Protein AF-A0AAQ0KF06-F1 (afdb_monomer_lite)

pLDDT: mean 77.49, std 22.48, range [35.78, 98.69]

Radius of gyration: 36.51 Å; chains: 1; bounding box: 76×52×114 Å

Sequence (194 aa):
MNEGSTPSGSDGRTARGTRADAPAPYAGGPTATTLYQEETEVAIKEPSITASPNRGLALTAGALLALWGFLGFFLAADGDPGFFSRQGGMLWNAFGVNPAMSLLWVLLAVVLLITGLGTTIGSRNGNLLVGIVLVVMAVYGFALGNTSANVFALTFADNLFHAIVGVVLLLTAFGADRENIRAIRGSRRMDVTV

Foldseek 3Di:
DDDDDDDDDDDDDDDDDDDDDDDDDDPDDDPPVVVVVVVPPPPPPAQDCVRQVLLVLLQVLLVVLLVCLVVLQVQQVVWDQDQQDLAGGADVNAFGGHNVLSVVSNVLSVQSNVQSVDHSLSSLVSLQVLLVVLQVVLVCCVVDSVHPPNSGNGDPSSSVVSNVSSVVSNCSSPPVCPPVVVVVVVVVVVVVVD

Structure (mmCIF, N/CA/C/O backbone):
data_AF-A0AAQ0KF06-F1
#
_entry.id   AF-A0AAQ0KF06-F1
#
loop_
_atom_site.group_PDB
_atom_site.id
_atom_site.type_symbol
_atom_site.label_atom_id
_atom_site.label_alt_id
_atom_site.label_comp_id
_atom_site.label_asym_id
_atom_site.label_entity_id
_atom_site.label_seq_id
_atom_site.pdbx_PDB_ins_code
_atom_site.Cartn_x
_atom_site.Cartn_y
_atom_site.Cartn_z
_atom_site.occupancy
_atom_site.B_iso_or_equiv
_atom_site.auth_seq_id
_atom_site.auth_comp_id
_atom_site.auth_asym_id
_atom_site.auth_atom_id
_atom_site.pdbx_PDB_model_num
ATOM 1 N N . MET A 1 1 ? -59.513 -40.168 90.601 1.00 38.12 1 MET A N 1
ATOM 2 C CA . MET A 1 1 ? -58.292 -40.938 90.271 1.00 38.12 1 MET A CA 1
ATOM 3 C C . MET A 1 1 ? -57.871 -40.448 88.890 1.00 38.12 1 MET A C 1
ATOM 5 O O . MET A 1 1 ? -58.569 -40.753 87.943 1.00 38.12 1 MET A O 1
ATOM 9 N N . ASN A 1 2 ? -56.941 -39.516 88.709 1.00 41.91 2 ASN A N 1
ATOM 10 C CA . ASN A 1 2 ? -55.596 -39.415 89.265 1.00 41.91 2 ASN A CA 1
ATOM 11 C C . ASN A 1 2 ? -55.222 -37.936 89.504 1.00 41.91 2 ASN A C 1
ATOM 13 O O . ASN A 1 2 ? -55.665 -37.063 88.760 1.00 41.91 2 ASN A O 1
ATOM 17 N N . GLU A 1 3 ? -54.450 -37.690 90.555 1.00 37.22 3 GLU A N 1
ATOM 18 C CA . GLU A 1 3 ? -53.969 -36.383 91.013 1.00 37.22 3 GLU A CA 1
ATOM 19 C C . GLU A 1 3 ? -52.582 -36.050 90.430 1.00 37.22 3 GLU A C 1
ATOM 21 O O . GLU A 1 3 ? -51.850 -36.951 90.026 1.00 37.22 3 GLU A O 1
ATOM 26 N N . GLY A 1 4 ? -52.209 -34.764 90.505 1.00 36.84 4 GLY A N 1
ATOM 27 C CA . GLY A 1 4 ? -50.815 -34.293 90.580 1.00 36.84 4 GLY A CA 1
ATOM 28 C C . GLY A 1 4 ? -50.141 -33.950 89.240 1.00 36.84 4 GLY A C 1
ATOM 29 O O . GLY A 1 4 ? -50.346 -34.635 88.250 1.00 36.84 4 GLY A O 1
ATOM 30 N N . SER A 1 5 ? -49.303 -32.922 89.074 1.00 41.53 5 SER A N 1
ATOM 31 C CA . SER A 1 5 ? -48.694 -31.939 89.981 1.00 41.53 5 SER A CA 1
ATOM 32 C C . SER A 1 5 ? -48.026 -30.853 89.106 1.00 41.53 5 SER A C 1
ATOM 34 O O . SER A 1 5 ? -47.377 -31.180 88.116 1.00 41.53 5 SER A O 1
ATOM 36 N N . THR A 1 6 ? -48.160 -29.572 89.461 1.00 44.12 6 THR A N 1
ATOM 37 C CA . THR A 1 6 ? -47.334 -28.418 88.997 1.00 44.12 6 THR A CA 1
ATOM 38 C C . THR A 1 6 ? -45.933 -28.442 89.681 1.00 44.12 6 THR A C 1
ATOM 40 O O . THR A 1 6 ? -45.763 -29.359 90.488 1.00 44.12 6 THR A O 1
ATOM 43 N N . PRO A 1 7 ? -44.954 -27.488 89.546 1.00 54.34 7 PRO A N 1
ATOM 44 C CA . PRO A 1 7 ? -44.980 -26.120 88.965 1.00 54.34 7 PRO A CA 1
ATOM 45 C C . PRO A 1 7 ? -43.642 -25.587 88.333 1.00 54.34 7 PRO A C 1
ATOM 47 O O . PRO A 1 7 ? -42.662 -26.310 88.200 1.00 54.34 7 PRO A O 1
ATOM 50 N N . SER A 1 8 ? -43.596 -24.259 88.101 1.00 41.75 8 SER A N 1
ATOM 51 C CA . SER A 1 8 ? -42.413 -23.355 88.140 1.00 41.75 8 SER A CA 1
ATOM 52 C C . SER A 1 8 ? -41.645 -23.140 86.823 1.00 41.75 8 SER A C 1
ATOM 54 O O . SER A 1 8 ? -41.304 -24.097 86.146 1.00 41.75 8 SER A O 1
ATOM 56 N N . GLY A 1 9 ? -41.307 -21.925 86.380 1.00 37.69 9 GLY A N 1
ATOM 57 C CA . GLY A 1 9 ? -41.412 -20.577 86.953 1.00 37.69 9 GLY A CA 1
ATOM 58 C C . GLY A 1 9 ? -41.171 -19.535 85.841 1.00 37.69 9 GLY A C 1
ATOM 59 O O . GLY A 1 9 ? -40.617 -19.874 84.799 1.00 37.69 9 GLY A O 1
ATOM 60 N N . SER A 1 10 ? -41.792 -18.352 85.955 1.00 41.44 10 SER A N 1
ATOM 61 C CA . SER A 1 10 ? -41.140 -17.043 86.210 1.00 41.44 10 SER A CA 1
ATOM 62 C C . SER A 1 10 ? -40.136 -16.603 85.135 1.00 41.44 10 SER A C 1
ATOM 64 O O . SER A 1 10 ? -39.247 -17.356 84.774 1.00 41.44 10 SER A O 1
ATOM 66 N N . ASP A 1 11 ? -40.062 -15.376 84.651 1.00 39.91 11 ASP A N 1
ATOM 67 C CA . ASP A 1 11 ? -40.746 -14.113 84.894 1.00 39.91 11 ASP A CA 1
ATOM 68 C C . ASP A 1 11 ? -40.149 -13.172 83.836 1.00 39.91 11 ASP A C 1
ATOM 70 O O . ASP A 1 11 ? -38.959 -13.259 83.529 1.00 39.91 11 ASP A O 1
ATOM 74 N N . GLY A 1 12 ? -40.941 -12.270 83.259 1.00 40.59 12 GLY A N 1
ATOM 75 C CA . GLY A 1 12 ? -40.405 -11.387 82.218 1.00 40.59 12 GLY A CA 1
ATOM 76 C C . GLY A 1 12 ? -41.367 -10.358 81.649 1.00 40.59 12 GLY A C 1
ATOM 77 O O . GLY A 1 12 ? -41.374 -10.115 80.450 1.00 40.59 12 GLY A O 1
ATOM 78 N N . ARG A 1 13 ? -42.190 -9.765 82.516 1.00 35.78 13 ARG A N 1
ATOM 79 C CA . ARG A 1 13 ? -42.875 -8.472 82.331 1.00 35.78 13 ARG A CA 1
ATOM 80 C C . ARG A 1 13 ? -41.891 -7.480 81.659 1.00 35.78 13 ARG A C 1
ATOM 82 O O . ARG A 1 13 ? -40.772 -7.347 82.132 1.00 35.78 13 ARG A O 1
ATOM 89 N N . THR A 1 14 ? -42.232 -6.788 80.572 1.00 45.44 14 THR A N 1
ATOM 90 C CA . THR A 1 14 ? -42.942 -5.501 80.636 1.00 45.44 14 THR A CA 1
ATOM 91 C C . THR A 1 14 ? -43.587 -5.112 79.302 1.00 45.44 14 THR A C 1
ATOM 93 O O . THR A 1 14 ? -43.041 -5.263 78.215 1.00 45.44 14 THR A O 1
ATOM 96 N N . ALA A 1 15 ? -44.787 -4.557 79.440 1.00 41.44 15 ALA A N 1
ATOM 97 C CA . ALA A 1 15 ? -45.617 -3.984 78.401 1.00 41.44 15 ALA A CA 1
ATOM 98 C C . ALA A 1 15 ? -45.113 -2.617 77.907 1.00 41.44 15 ALA A C 1
ATOM 100 O O . ALA A 1 15 ? -44.593 -1.824 78.695 1.00 41.44 15 ALA A O 1
ATOM 101 N N . ARG A 1 16 ? -45.453 -2.267 76.661 1.00 37.41 16 ARG A N 1
ATOM 102 C CA . ARG A 1 16 ? -45.950 -0.923 76.323 1.00 37.41 16 ARG A CA 1
ATOM 103 C C . ARG A 1 16 ? -46.786 -0.976 75.046 1.00 37.41 16 ARG A C 1
ATOM 105 O O . ARG A 1 16 ? -46.377 -1.568 74.056 1.00 37.41 16 ARG A O 1
ATOM 112 N N . GLY A 1 17 ? -47.979 -0.399 75.126 1.00 36.88 17 GLY A N 1
ATOM 113 C CA . GLY A 1 17 ? -49.011 -0.468 74.105 1.00 36.88 17 GLY A CA 1
ATOM 114 C C . GLY A 1 17 ? -48.942 0.616 73.031 1.00 36.88 17 GLY A C 1
ATOM 115 O O . GLY A 1 17 ? -48.225 1.605 73.157 1.00 36.88 17 GLY A O 1
ATOM 116 N N . THR A 1 18 ? -49.802 0.380 72.035 1.00 46.53 18 THR A N 1
ATOM 117 C CA . THR A 1 18 ? -50.598 1.317 71.220 1.00 46.53 18 THR A CA 1
ATOM 118 C C . THR A 1 18 ? -49.903 2.481 70.518 1.00 46.53 18 THR A C 1
ATOM 120 O O . THR A 1 18 ? -49.501 3.445 71.163 1.00 46.53 18 THR A O 1
ATOM 123 N N . ARG A 1 19 ? -50.015 2.496 69.182 1.00 36.59 19 ARG A N 1
ATOM 124 C CA . ARG A 1 19 ? -50.695 3.583 68.454 1.00 36.59 19 ARG A CA 1
ATOM 125 C C . ARG A 1 19 ? -50.997 3.178 67.010 1.00 36.59 19 ARG A C 1
ATOM 127 O O . ARG A 1 19 ? -50.096 2.836 66.252 1.00 36.59 19 ARG A O 1
ATOM 134 N N . ALA A 1 20 ? -52.282 3.212 66.669 1.00 47.72 20 ALA A N 1
ATOM 135 C CA . ALA A 1 20 ? -52.727 3.432 65.306 1.00 47.72 20 ALA A CA 1
ATOM 136 C C . ALA A 1 20 ? -52.322 4.860 64.919 1.00 47.72 20 ALA A C 1
ATOM 138 O O . ALA A 1 20 ? -52.558 5.761 65.716 1.00 47.72 20 ALA A O 1
ATOM 139 N N . ASP A 1 21 ? -51.639 4.997 63.783 1.00 40.78 21 ASP A N 1
ATOM 140 C CA . ASP A 1 21 ? -51.593 6.167 62.890 1.00 40.78 21 ASP A CA 1
ATOM 141 C C . ASP A 1 21 ? -50.496 5.901 61.846 1.00 40.78 21 ASP A C 1
ATOM 143 O O . ASP A 1 21 ? -49.348 6.323 61.981 1.00 40.78 21 ASP A O 1
ATOM 147 N N . ALA A 1 22 ? -50.834 5.121 60.815 1.00 44.19 22 ALA A N 1
ATOM 148 C CA . ALA A 1 22 ? -50.000 4.970 59.626 1.00 44.19 22 ALA A CA 1
ATOM 149 C C . ALA A 1 22 ? -50.574 5.871 58.516 1.00 44.19 22 ALA A C 1
ATOM 151 O O . ALA A 1 22 ? -51.734 5.681 58.140 1.00 44.19 22 ALA A O 1
ATOM 152 N N . PRO A 1 23 ? -49.816 6.849 57.987 1.00 42.19 23 PRO A N 1
ATOM 153 C CA . PRO A 1 23 ? -50.254 7.629 56.839 1.00 42.19 23 PRO A CA 1
ATOM 154 C C . PRO A 1 23 ? -50.202 6.793 55.550 1.00 42.19 23 PRO A C 1
ATOM 156 O O . PRO A 1 23 ? -49.344 5.927 55.379 1.00 42.19 23 PRO A O 1
ATOM 159 N N . ALA A 1 24 ? -51.145 7.068 54.646 1.00 47.84 24 ALA A N 1
ATOM 160 C CA . ALA A 1 24 ? -51.272 6.455 53.325 1.00 47.84 24 ALA A CA 1
ATOM 161 C C . ALA A 1 24 ? -49.998 6.622 52.462 1.00 47.84 24 ALA A C 1
ATOM 163 O O . ALA A 1 24 ? -49.272 7.606 52.627 1.00 47.84 24 ALA A O 1
ATOM 164 N N . PRO A 1 25 ? -49.727 5.699 51.516 1.00 42.78 25 PRO A N 1
ATOM 165 C CA . PRO A 1 25 ? -48.546 5.771 50.665 1.00 42.78 25 PRO A CA 1
ATOM 166 C C . PRO A 1 25 ? -48.609 6.999 49.747 1.00 42.78 25 PRO A C 1
ATOM 168 O O . PRO A 1 25 ? -49.548 7.177 48.972 1.00 42.78 25 PRO A O 1
ATOM 171 N N . TYR A 1 26 ? -47.585 7.846 49.844 1.00 37.44 26 TYR A N 1
ATOM 172 C CA . TYR A 1 26 ? -47.344 8.961 48.936 1.00 37.44 26 TYR A CA 1
ATOM 173 C C . TYR A 1 26 ? -47.103 8.414 47.524 1.00 37.44 26 TYR A C 1
ATOM 175 O O . TYR A 1 26 ? -46.124 7.709 47.276 1.00 37.44 26 TYR A O 1
ATOM 183 N N . ALA A 1 27 ? -48.015 8.729 46.606 1.00 45.16 27 ALA A N 1
ATOM 184 C CA . ALA A 1 27 ? -47.853 8.499 45.180 1.00 45.16 27 ALA A CA 1
ATOM 185 C C . ALA A 1 27 ? -46.686 9.356 44.659 1.00 45.16 27 ALA A C 1
ATOM 187 O O . ALA A 1 27 ? -46.847 10.540 44.363 1.00 45.16 27 ALA A O 1
ATOM 188 N N . GLY A 1 28 ? -45.497 8.756 44.581 1.00 38.50 28 GLY A N 1
ATOM 189 C CA . GLY A 1 28 ? -44.361 9.313 43.854 1.00 38.50 28 GLY A CA 1
ATOM 190 C C . GLY A 1 28 ? -44.666 9.319 42.356 1.00 38.50 28 GLY A C 1
ATOM 191 O O . GLY A 1 28 ? -44.983 8.281 41.781 1.00 38.50 28 GLY A O 1
ATOM 192 N N . GLY A 1 29 ? -44.625 10.506 41.751 1.00 37.31 29 GLY A N 1
ATOM 193 C CA . GLY A 1 29 ? -44.883 10.729 40.331 1.00 37.31 29 GLY A CA 1
ATOM 194 C C . GLY A 1 29 ? -43.867 10.066 39.379 1.00 37.31 29 GLY A C 1
ATOM 195 O O . GLY A 1 29 ? -42.851 9.524 39.813 1.00 37.31 29 GLY A O 1
ATOM 196 N N . PRO A 1 30 ? -44.124 10.128 38.059 1.00 46.62 30 PRO A N 1
ATOM 197 C CA . PRO A 1 30 ? -43.465 9.329 37.015 1.00 46.62 30 PRO A CA 1
ATOM 198 C C . PRO A 1 30 ? -42.040 9.784 36.638 1.00 46.62 30 PRO A C 1
ATOM 200 O O . PRO A 1 30 ? -41.586 9.559 35.522 1.00 46.62 30 PRO A O 1
ATOM 203 N N . THR A 1 31 ? -41.305 10.425 37.544 1.00 46.03 31 THR A N 1
ATOM 204 C CA . THR A 1 31 ? -39.967 10.976 37.265 1.00 46.03 31 THR A CA 1
ATOM 205 C C . THR A 1 31 ? -38.822 9.990 37.488 1.00 46.03 31 THR A C 1
ATOM 207 O O . THR A 1 31 ? -37.689 10.283 37.117 1.00 46.03 31 THR A O 1
ATOM 210 N N . ALA A 1 32 ? -39.086 8.810 38.058 1.00 42.62 32 ALA A N 1
ATOM 211 C CA . ALA A 1 32 ? -38.047 7.803 38.279 1.00 42.62 32 ALA A CA 1
ATOM 212 C C . ALA A 1 32 ? -37.719 6.984 37.017 1.00 42.62 32 ALA A C 1
ATOM 214 O O . ALA A 1 32 ? -36.600 6.508 36.881 1.00 42.62 32 ALA A O 1
ATOM 215 N N . THR A 1 33 ? -38.652 6.828 36.072 1.00 47.09 33 THR A N 1
ATOM 216 C CA . THR A 1 33 ? -38.437 5.964 34.894 1.00 47.09 33 THR A CA 1
ATOM 217 C C . THR A 1 33 ? -37.610 6.646 33.801 1.00 47.09 33 THR A C 1
ATOM 219 O O . THR A 1 33 ? -36.880 5.974 33.081 1.00 47.09 33 THR A O 1
ATOM 222 N N . THR A 1 34 ? -37.640 7.978 33.706 1.00 48.03 34 THR A N 1
ATOM 223 C CA . THR A 1 34 ? -36.877 8.715 32.683 1.00 48.03 34 THR A CA 1
ATOM 224 C C . THR A 1 34 ? -35.379 8.765 32.980 1.00 48.03 34 THR A C 1
ATOM 226 O O . THR A 1 34 ? -34.585 8.774 32.048 1.00 48.03 34 THR A O 1
ATOM 229 N N . LEU A 1 35 ? -34.976 8.718 34.256 1.00 40.31 35 LEU A N 1
ATOM 230 C CA . LEU A 1 35 ? -33.559 8.769 34.640 1.00 40.31 35 LEU A CA 1
ATOM 231 C C . LEU A 1 35 ? -32.816 7.439 34.438 1.00 40.31 35 LEU A C 1
ATOM 233 O O . LEU A 1 35 ? -31.606 7.457 34.258 1.00 40.31 35 LEU A O 1
ATOM 237 N N . TYR A 1 36 ? -33.517 6.301 34.407 1.00 45.31 36 TYR A N 1
ATOM 238 C CA . TYR A 1 36 ? -32.899 5.004 34.083 1.00 45.31 36 TYR A CA 1
ATOM 239 C C . TYR A 1 36 ? -32.898 4.690 32.583 1.00 45.31 36 TYR A C 1
ATOM 241 O O . TYR A 1 36 ? -32.143 3.829 32.132 1.00 45.31 36 TYR A O 1
ATOM 249 N N . GLN A 1 37 ? -33.727 5.382 31.799 1.00 40.72 37 GLN A N 1
ATOM 250 C CA . GLN A 1 37 ? -33.796 5.173 30.355 1.00 40.72 37 GLN A CA 1
ATOM 251 C C . GLN A 1 37 ? -32.787 6.038 29.585 1.00 40.72 37 GLN A C 1
ATOM 253 O O . GLN A 1 37 ? -32.379 5.664 28.492 1.00 40.72 37 GLN A O 1
ATOM 258 N N . GLU A 1 38 ? -32.312 7.138 30.174 1.00 42.59 38 GLU A N 1
ATOM 259 C CA . GLU A 1 38 ? -31.307 8.011 29.552 1.00 42.59 38 GLU A CA 1
ATOM 260 C C . GLU A 1 38 ? -29.865 7.461 29.667 1.00 42.59 38 GLU A C 1
ATOM 262 O O . GLU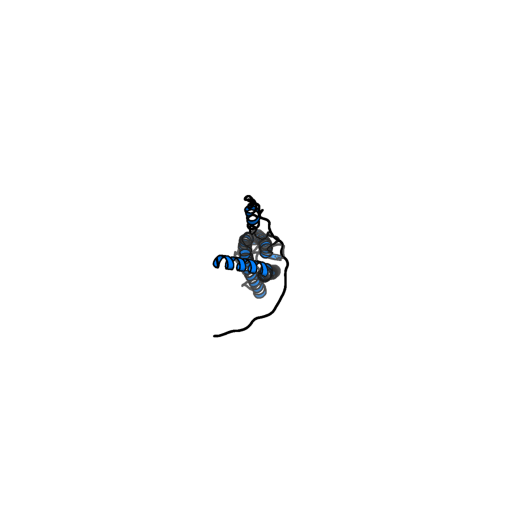 A 1 38 ? -28.990 7.849 28.899 1.00 42.59 38 GLU A O 1
ATOM 267 N N . GLU A 1 39 ? -29.607 6.497 30.562 1.00 47.62 39 GLU A N 1
ATOM 268 C CA . GLU A 1 39 ? -28.268 5.908 30.765 1.00 47.62 39 GLU A CA 1
ATOM 269 C C . GLU A 1 39 ? -28.000 4.656 29.898 1.00 47.62 39 GLU A C 1
ATOM 271 O O . GLU A 1 39 ? -26.881 4.146 29.850 1.00 47.62 39 GLU A O 1
ATOM 276 N N . THR A 1 40 ? -29.002 4.162 29.161 1.00 50.38 40 THR A N 1
ATOM 277 C CA . THR A 1 40 ? -28.894 2.933 28.344 1.00 50.38 40 THR A CA 1
ATOM 278 C C . THR A 1 40 ? -28.994 3.164 26.839 1.00 50.38 40 THR A C 1
ATOM 280 O O . THR A 1 40 ? -29.131 2.216 26.073 1.00 50.38 40 THR A O 1
ATOM 283 N N . GLU A 1 41 ? -28.806 4.404 26.388 1.00 48.28 41 GLU A N 1
ATOM 284 C CA . GLU A 1 41 ? -28.466 4.699 24.994 1.00 48.28 41 GLU A CA 1
ATOM 285 C C . GLU A 1 41 ? -27.097 5.379 24.932 1.00 48.28 41 GLU A C 1
ATOM 287 O O . GLU A 1 41 ? -26.903 6.457 24.372 1.00 48.28 41 GLU A O 1
ATOM 292 N N . VAL A 1 42 ? -26.087 4.713 25.503 1.00 56.25 42 VAL A N 1
ATOM 293 C CA . VAL A 1 42 ? -24.708 4.926 25.060 1.00 56.25 42 VAL A CA 1
ATOM 294 C C . VAL A 1 42 ? -24.650 4.381 23.640 1.00 56.25 42 VAL A C 1
ATOM 296 O O . VAL A 1 42 ? -24.302 3.222 23.412 1.00 56.25 42 VAL A O 1
ATOM 299 N N . ALA A 1 43 ? -25.057 5.211 22.677 1.00 52.31 43 ALA A N 1
ATOM 300 C CA . ALA A 1 43 ? -24.805 4.985 21.271 1.00 52.31 43 ALA A CA 1
ATOM 301 C C . ALA A 1 43 ? -23.342 4.561 21.171 1.00 52.31 43 ALA A C 1
ATOM 303 O O . ALA A 1 43 ? -22.451 5.337 21.533 1.00 52.31 43 ALA A O 1
ATOM 304 N N . ILE A 1 44 ? -23.100 3.309 20.768 1.00 53.38 44 ILE A N 1
ATOM 305 C CA . ILE A 1 44 ? -21.761 2.787 20.512 1.00 53.38 44 ILE A CA 1
ATOM 306 C C . ILE A 1 44 ? -21.229 3.612 19.346 1.00 53.38 44 ILE A C 1
ATOM 308 O O . ILE A 1 44 ? -21.371 3.264 18.176 1.00 53.38 44 ILE A O 1
ATOM 312 N N . LYS A 1 45 ? -20.686 4.783 19.670 1.00 49.88 45 LYS A N 1
ATOM 313 C CA . LYS A 1 45 ? -19.988 5.636 18.737 1.00 49.88 45 LYS A CA 1
ATOM 314 C C . LYS A 1 45 ? -18.794 4.803 18.337 1.00 49.88 45 LYS A C 1
ATOM 316 O O . LYS A 1 45 ? -17.968 4.468 19.189 1.00 49.88 45 LYS A O 1
ATOM 321 N N . GLU A 1 46 ? -18.738 4.412 17.067 1.00 55.72 46 GLU A N 1
ATOM 322 C CA . GLU A 1 46 ? -17.537 3.770 16.561 1.00 55.72 46 GLU A CA 1
ATOM 323 C C . GLU A 1 46 ? -16.326 4.600 17.006 1.00 55.72 46 GLU A C 1
ATOM 325 O O . GLU A 1 46 ? -16.392 5.838 16.946 1.00 55.72 46 GLU A O 1
ATOM 330 N N . PRO A 1 47 ? -15.249 3.948 17.483 1.00 51.44 47 PRO A N 1
ATOM 331 C CA . PRO A 1 47 ? -14.069 4.663 17.922 1.00 51.44 47 PRO A CA 1
ATOM 332 C C . PRO A 1 47 ? -13.657 5.627 16.807 1.00 51.44 47 PRO A C 1
ATOM 334 O O . PRO A 1 47 ? -13.577 5.226 15.639 1.00 51.44 47 PRO A O 1
ATOM 337 N N . SER A 1 48 ? -13.437 6.898 17.157 1.00 53.12 48 SER A N 1
ATOM 338 C CA . SER A 1 48 ? -12.912 7.903 16.230 1.00 53.12 48 SER A CA 1
ATOM 339 C C . SER A 1 48 ? -11.653 7.375 15.532 1.00 53.12 48 SER A C 1
ATOM 341 O O . SER A 1 48 ? -11.021 6.427 15.993 1.00 53.12 48 SER A O 1
ATOM 343 N N . ILE A 1 49 ? -11.228 7.996 14.431 1.00 53.44 49 ILE A N 1
ATOM 344 C CA . ILE A 1 49 ? -10.005 7.594 13.703 1.00 53.44 49 ILE A CA 1
ATOM 345 C C . ILE A 1 49 ? -8.773 7.521 14.636 1.00 53.44 49 ILE A C 1
ATOM 347 O O . ILE A 1 49 ? -7.875 6.715 14.414 1.00 53.44 49 ILE A O 1
ATOM 351 N N . THR A 1 50 ? -8.766 8.297 15.725 1.00 51.31 50 THR A N 1
ATOM 352 C CA . THR A 1 50 ? -7.756 8.250 16.796 1.00 51.31 50 THR A CA 1
ATOM 353 C C . THR A 1 50 ? -7.896 7.072 17.767 1.00 51.31 50 THR A C 1
ATOM 355 O O . THR A 1 50 ? -6.920 6.700 18.407 1.00 51.31 50 THR A O 1
ATOM 358 N N . ALA A 1 51 ? -9.079 6.473 17.882 1.00 60.97 51 ALA A N 1
ATOM 359 C CA . ALA A 1 51 ? -9.383 5.371 18.790 1.00 60.97 51 ALA A CA 1
ATOM 360 C C . ALA A 1 51 ? -9.358 3.982 18.112 1.00 60.97 51 ALA A C 1
ATOM 362 O O . ALA A 1 51 ? -9.435 2.972 18.805 1.00 60.97 51 ALA A O 1
ATOM 363 N N . SER A 1 52 ? -9.205 3.903 16.781 1.00 76.81 52 SER A N 1
ATOM 364 C CA . SER A 1 52 ? -8.908 2.651 16.065 1.00 76.81 52 SER A CA 1
ATOM 365 C C . SER A 1 52 ? -7.596 2.769 15.276 1.00 76.81 52 SER A C 1
ATOM 367 O O . SER A 1 52 ? -7.593 3.288 14.153 1.00 76.81 52 SER A O 1
ATOM 369 N N . PRO A 1 53 ? -6.480 2.238 15.814 1.00 86.81 53 PRO A N 1
ATOM 370 C CA . PRO A 1 53 ? -5.186 2.248 15.135 1.00 86.81 53 PRO A CA 1
ATOM 371 C C . PRO A 1 53 ? -5.234 1.616 13.739 1.00 86.81 53 PRO A C 1
ATOM 373 O O . PRO A 1 53 ? -4.570 2.097 12.823 1.00 86.81 53 PRO A O 1
ATOM 376 N N . ASN A 1 54 ? -6.059 0.577 13.543 1.00 91.06 54 ASN A N 1
ATOM 377 C CA . ASN A 1 54 ? -6.218 -0.049 12.233 1.00 91.06 54 ASN A CA 1
ATOM 378 C C . ASN A 1 54 ? -6.855 0.892 11.204 1.00 91.06 54 ASN A C 1
ATOM 380 O O . ASN A 1 54 ? -6.410 0.900 10.058 1.00 91.06 54 ASN A O 1
ATOM 384 N N . ARG A 1 55 ? -7.850 1.705 11.587 1.00 92.94 55 ARG A N 1
ATOM 385 C CA . ARG A 1 55 ? -8.482 2.670 10.670 1.00 92.94 55 ARG A CA 1
ATOM 386 C C . ARG A 1 55 ? -7.525 3.797 10.299 1.00 92.94 55 ARG A C 1
ATOM 388 O O . ARG A 1 55 ? -7.348 4.071 9.116 1.00 92.94 55 ARG A O 1
ATOM 395 N N . GLY A 1 56 ? -6.881 4.411 11.294 1.00 92.25 56 GLY A N 1
ATOM 396 C CA . GLY A 1 56 ? -5.920 5.493 11.063 1.00 92.25 56 GLY A CA 1
ATOM 397 C C . GLY A 1 56 ? -4.759 5.058 10.166 1.00 92.25 56 GLY A C 1
ATOM 398 O O . GLY A 1 56 ? -4.423 5.753 9.204 1.00 92.25 56 GLY A O 1
ATOM 399 N N . LEU A 1 57 ? -4.201 3.869 10.419 1.00 95.44 57 LEU A N 1
ATOM 400 C CA . LEU A 1 57 ? -3.139 3.318 9.585 1.00 95.44 57 LEU A CA 1
ATOM 401 C C . LEU A 1 57 ? -3.624 2.986 8.168 1.00 95.44 57 LEU A C 1
ATOM 403 O O . LEU A 1 57 ? -2.934 3.344 7.217 1.00 95.44 57 LEU A O 1
ATOM 407 N N . ALA A 1 58 ? -4.799 2.363 8.016 1.00 96.44 58 ALA A N 1
ATOM 408 C CA . ALA A 1 58 ? -5.354 2.031 6.704 1.00 96.44 58 ALA A CA 1
ATOM 409 C C . ALA A 1 58 ? -5.532 3.288 5.840 1.00 96.44 58 ALA A C 1
ATOM 411 O O . ALA A 1 58 ? -5.073 3.329 4.703 1.00 96.44 58 ALA A O 1
ATOM 412 N N . LEU A 1 59 ? -6.122 4.350 6.395 1.00 97.12 59 LEU A N 1
ATOM 413 C CA . LEU A 1 59 ? -6.316 5.609 5.672 1.00 97.12 59 LEU A CA 1
ATOM 414 C C . 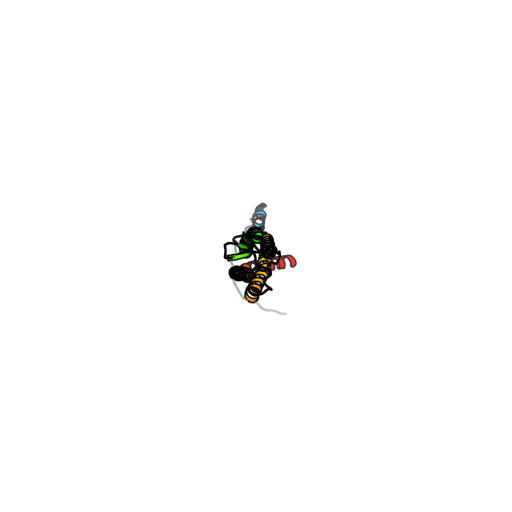LEU A 1 59 ? -4.986 6.272 5.299 1.00 97.12 59 LEU A C 1
ATOM 416 O O . LEU A 1 59 ? -4.836 6.753 4.179 1.00 97.12 59 LEU A O 1
ATOM 420 N N . THR A 1 60 ? -4.010 6.259 6.209 1.00 97.06 60 THR A N 1
ATOM 421 C CA . THR A 1 60 ? -2.696 6.876 5.980 1.00 97.06 60 THR A CA 1
ATOM 422 C C . THR A 1 60 ? -1.898 6.120 4.920 1.00 97.06 60 THR A C 1
ATOM 424 O O . THR A 1 60 ? -1.447 6.712 3.941 1.00 97.06 60 THR A O 1
ATOM 427 N N . ALA A 1 61 ? -1.754 4.802 5.076 1.00 97.75 61 ALA A N 1
ATOM 428 C CA . ALA A 1 61 ? -1.054 3.961 4.111 1.00 97.75 61 ALA A CA 1
ATOM 429 C C . ALA A 1 61 ? -1.779 3.944 2.757 1.00 97.75 61 ALA A C 1
ATOM 431 O O . ALA A 1 61 ? -1.134 4.042 1.716 1.00 97.75 61 ALA A O 1
ATOM 432 N N . GLY A 1 62 ? -3.114 3.895 2.764 1.00 98.12 62 GLY A N 1
ATOM 433 C CA . GLY A 1 62 ? -3.934 3.987 1.561 1.00 98.12 62 GLY A CA 1
ATOM 434 C C . GLY A 1 62 ? -3.728 5.305 0.816 1.00 98.12 62 GLY A C 1
ATOM 435 O O . GLY A 1 62 ? -3.508 5.289 -0.389 1.00 98.12 62 GLY A O 1
ATOM 436 N N . ALA A 1 63 ? -3.714 6.441 1.517 1.00 98.25 63 ALA A N 1
ATOM 437 C CA . ALA A 1 63 ? -3.455 7.742 0.902 1.00 98.25 63 ALA A CA 1
ATOM 438 C C . ALA A 1 63 ? -2.043 7.837 0.296 1.00 98.25 63 ALA A C 1
ATOM 440 O O . ALA A 1 63 ? -1.892 8.323 -0.824 1.00 98.25 63 ALA A O 1
ATOM 441 N N . LEU A 1 64 ? -1.019 7.333 0.996 1.00 97.75 64 LEU A N 1
ATOM 442 C CA . LEU A 1 64 ? 0.354 7.300 0.477 1.00 97.75 64 LEU A CA 1
ATOM 443 C C . LEU A 1 64 ? 0.474 6.417 -0.769 1.00 97.75 64 LEU A C 1
ATOM 445 O O . LEU A 1 64 ? 1.069 6.838 -1.758 1.00 97.75 64 LEU A O 1
ATOM 449 N N . LEU A 1 65 ? -0.127 5.224 -0.753 1.00 98.00 65 LEU A N 1
ATOM 450 C CA . LEU A 1 65 ? -0.139 4.324 -1.908 1.00 98.00 65 LEU A CA 1
ATOM 451 C C . LEU A 1 65 ? -0.924 4.911 -3.086 1.00 98.00 65 LEU A C 1
ATOM 453 O O . LEU A 1 65 ? -0.485 4.776 -4.223 1.00 98.00 65 LEU A O 1
ATOM 457 N N . ALA A 1 66 ? -2.042 5.601 -2.834 1.00 98.12 66 ALA A N 1
ATOM 458 C CA . ALA A 1 66 ? -2.791 6.294 -3.882 1.00 98.12 66 ALA A CA 1
ATOM 459 C C . ALA A 1 66 ? -1.936 7.385 -4.530 1.00 98.12 66 ALA A C 1
ATOM 461 O O . ALA A 1 66 ? -1.887 7.476 -5.754 1.00 98.12 66 ALA A O 1
ATOM 462 N N . LEU A 1 67 ? -1.231 8.177 -3.717 1.00 97.12 67 LEU A N 1
ATOM 463 C CA . LEU A 1 67 ? -0.329 9.217 -4.199 1.00 97.12 67 LEU A CA 1
ATOM 464 C C . LEU A 1 67 ? 0.816 8.617 -5.029 1.00 97.12 67 LEU A C 1
ATOM 466 O O . LEU A 1 67 ? 1.054 9.069 -6.145 1.00 97.12 67 LEU A O 1
ATOM 470 N N . TRP A 1 68 ? 1.481 7.572 -4.530 1.00 96.06 68 TRP A N 1
ATOM 471 C CA . TRP A 1 68 ? 2.569 6.892 -5.244 1.00 96.06 68 TRP A CA 1
ATOM 472 C C . TRP A 1 68 ? 2.091 6.268 -6.553 1.00 96.06 68 TRP A C 1
ATOM 474 O O . TRP A 1 68 ? 2.732 6.447 -7.582 1.00 96.06 68 TRP A O 1
ATOM 484 N N . GLY A 1 69 ? 0.954 5.572 -6.532 1.00 96.25 69 GLY A N 1
ATOM 485 C CA . GLY A 1 69 ? 0.368 4.959 -7.719 1.00 96.25 69 GLY A CA 1
ATOM 486 C C . GLY A 1 69 ? -0.062 5.990 -8.757 1.00 96.25 69 GLY A C 1
ATOM 487 O O . GLY A 1 69 ? 0.214 5.819 -9.940 1.00 96.25 69 GLY A O 1
ATOM 488 N N . PHE A 1 70 ? -0.677 7.093 -8.325 1.00 95.75 70 PHE A N 1
ATOM 489 C CA . PHE A 1 70 ? -1.087 8.164 -9.228 1.00 95.75 70 PHE A CA 1
ATOM 490 C C . PHE A 1 70 ? 0.123 8.852 -9.868 1.00 95.75 70 PHE A C 1
ATOM 492 O O . PHE A 1 70 ? 0.193 8.916 -11.090 1.00 95.75 70 PHE A O 1
ATOM 499 N N . LEU A 1 71 ? 1.105 9.306 -9.078 1.00 94.44 71 LEU A N 1
ATOM 500 C CA . LEU A 1 71 ? 2.318 9.941 -9.617 1.00 94.44 71 LEU A CA 1
ATOM 501 C C . LEU A 1 71 ? 3.133 8.965 -10.474 1.00 94.44 71 LEU A C 1
ATOM 503 O O . LEU A 1 71 ? 3.607 9.334 -11.547 1.00 94.44 71 LEU A O 1
ATOM 507 N N . GLY A 1 72 ? 3.262 7.718 -10.019 1.00 92.75 72 GLY A N 1
ATOM 508 C CA . GLY A 1 72 ? 3.951 6.655 -10.738 1.00 92.75 72 GLY A CA 1
ATOM 509 C C . GLY A 1 72 ? 3.343 6.392 -12.110 1.00 92.75 72 GLY A C 1
ATOM 510 O O . GLY A 1 72 ? 4.088 6.229 -13.067 1.00 92.75 72 GLY A O 1
ATOM 511 N N . PHE A 1 73 ? 2.014 6.447 -12.244 1.00 90.81 73 PHE A N 1
ATOM 512 C CA . PHE A 1 73 ? 1.347 6.232 -13.527 1.00 90.81 73 PHE A CA 1
ATOM 513 C C . PHE A 1 73 ? 1.728 7.289 -14.572 1.00 90.81 73 PHE A C 1
ATOM 515 O O . PHE A 1 73 ? 1.953 6.947 -15.730 1.00 90.81 73 PHE A O 1
ATOM 522 N N . PHE A 1 74 ? 1.843 8.561 -14.174 1.00 87.38 74 PHE A N 1
ATOM 523 C CA . PHE A 1 74 ? 2.258 9.625 -15.095 1.00 87.38 74 PHE A CA 1
ATOM 524 C C . PHE A 1 74 ? 3.745 9.555 -15.445 1.00 87.38 74 PHE A C 1
ATOM 526 O O . PHE A 1 74 ? 4.107 9.842 -16.580 1.00 87.38 74 PHE A O 1
ATOM 533 N N . LEU A 1 75 ? 4.593 9.142 -14.502 1.00 87.00 75 LEU A N 1
ATOM 534 C CA . LEU A 1 75 ? 6.038 9.018 -14.726 1.00 87.00 75 LEU A CA 1
ATOM 535 C C . LEU A 1 75 ? 6.435 7.695 -15.390 1.00 87.00 75 LEU A C 1
ATOM 537 O O . LEU A 1 75 ? 7.521 7.584 -15.947 1.00 87.00 75 LEU A O 1
ATOM 541 N N . ALA A 1 76 ? 5.556 6.692 -15.387 1.00 82.50 76 ALA A N 1
ATOM 542 C CA . ALA A 1 76 ? 5.782 5.419 -16.063 1.00 82.50 76 ALA A CA 1
ATOM 543 C C . ALA A 1 76 ? 5.973 5.577 -17.583 1.00 82.50 76 ALA A C 1
ATOM 545 O O . ALA A 1 76 ? 6.587 4.716 -18.208 1.00 82.50 76 ALA A O 1
ATOM 546 N N . ALA A 1 77 ? 5.475 6.672 -18.166 1.00 71.62 77 ALA A N 1
ATOM 547 C CA . ALA A 1 77 ? 5.616 6.984 -19.586 1.00 71.62 77 ALA A CA 1
ATOM 548 C C . ALA A 1 77 ? 7.030 7.449 -19.990 1.00 71.62 77 ALA A C 1
ATOM 550 O O . ALA A 1 77 ? 7.344 7.421 -21.177 1.00 71.62 77 ALA A O 1
ATOM 551 N N . ASP A 1 78 ? 7.887 7.829 -19.034 1.00 71.06 78 ASP A N 1
ATOM 552 C CA . ASP A 1 78 ? 9.257 8.291 -19.310 1.00 71.06 78 ASP A CA 1
ATOM 553 C C . ASP A 1 78 ? 10.249 7.130 -19.565 1.00 71.06 78 ASP A C 1
ATOM 555 O O . ASP A 1 78 ? 11.435 7.363 -19.805 1.00 71.06 78 ASP A O 1
ATOM 559 N N . GLY A 1 79 ? 9.783 5.873 -19.498 1.00 66.75 79 GLY A N 1
ATOM 560 C CA . GLY A 1 79 ? 10.585 4.652 -19.648 1.00 66.75 79 GLY A CA 1
ATOM 561 C C . GLY A 1 79 ? 10.175 3.749 -20.824 1.00 66.75 79 GLY A C 1
ATOM 562 O O . GLY A 1 79 ? 9.708 4.207 -21.864 1.00 66.75 79 GLY A O 1
ATOM 563 N N . ASP A 1 80 ? 10.377 2.436 -20.665 1.00 68.69 80 ASP A N 1
ATOM 564 C CA . ASP A 1 80 ? 9.957 1.413 -21.636 1.00 68.69 80 ASP A CA 1
ATOM 565 C C . ASP A 1 80 ? 8.412 1.355 -21.710 1.00 68.69 80 ASP A C 1
ATOM 567 O O . ASP A 1 80 ? 7.771 1.178 -20.668 1.00 68.69 80 ASP A O 1
ATOM 571 N N . PRO A 1 81 ? 7.794 1.485 -22.904 1.00 65.69 81 PRO A N 1
ATOM 572 C CA . PRO A 1 81 ? 6.342 1.632 -23.068 1.00 65.69 81 PRO A CA 1
ATOM 573 C C . PRO A 1 81 ? 5.512 0.400 -22.667 1.00 65.69 81 PRO A C 1
ATOM 575 O O . PRO A 1 81 ? 4.279 0.446 -22.703 1.00 65.69 81 PRO A O 1
ATOM 578 N N . GLY A 1 82 ? 6.144 -0.722 -22.316 1.00 84.50 82 GLY A N 1
ATOM 579 C CA . GLY A 1 82 ? 5.444 -1.928 -21.887 1.00 84.50 82 GLY A CA 1
ATOM 580 C C . GLY A 1 82 ? 4.688 -1.755 -20.564 1.00 84.50 82 GLY A C 1
ATOM 581 O O . GLY A 1 82 ? 5.229 -1.275 -19.574 1.00 84.50 82 GLY A O 1
ATOM 582 N N . PHE A 1 83 ? 3.444 -2.245 -20.498 1.00 88.19 83 PHE A N 1
ATOM 583 C CA . PHE A 1 83 ? 2.670 -2.253 -19.247 1.00 88.19 83 PHE A CA 1
ATOM 584 C C . PHE A 1 83 ? 3.381 -3.038 -18.127 1.00 88.19 83 PHE A C 1
ATOM 586 O O . PHE A 1 83 ? 3.390 -2.612 -16.975 1.00 88.19 83 PHE A O 1
ATOM 593 N N . PHE A 1 84 ? 4.006 -4.162 -18.497 1.00 90.38 84 PHE A N 1
ATOM 594 C CA . PHE A 1 84 ? 4.811 -5.042 -17.643 1.00 90.38 84 PHE A CA 1
ATOM 595 C C . PHE A 1 84 ? 6.306 -4.942 -17.986 1.00 90.38 84 PHE A C 1
ATOM 597 O O . PHE A 1 84 ? 6.990 -5.953 -18.161 1.00 90.38 84 PHE A O 1
ATOM 604 N N . SER A 1 85 ? 6.806 -3.723 -18.174 1.00 89.25 85 SER A N 1
ATOM 605 C CA . SER A 1 85 ? 8.209 -3.492 -18.508 1.00 89.25 85 SER A CA 1
ATOM 606 C C . SER A 1 85 ? 9.129 -3.753 -17.315 1.00 89.25 85 SER A C 1
ATOM 608 O O . SER A 1 85 ? 8.792 -3.494 -16.158 1.00 89.25 85 SER A O 1
ATOM 610 N N . ARG A 1 86 ? 10.334 -4.261 -17.598 1.00 89.19 86 ARG A N 1
ATOM 611 C CA . ARG A 1 86 ? 11.362 -4.462 -16.565 1.00 89.19 86 ARG A CA 1
ATOM 612 C C . ARG A 1 86 ? 12.000 -3.153 -16.113 1.00 89.19 86 ARG A C 1
ATOM 614 O O . ARG A 1 86 ? 12.518 -3.062 -15.003 1.00 89.19 86 ARG A O 1
ATOM 621 N N . GLN A 1 87 ? 12.012 -2.171 -16.997 1.00 86.50 87 GLN A N 1
ATOM 622 C CA . GLN A 1 87 ? 12.535 -0.843 -16.741 1.00 86.50 87 GLN A CA 1
ATOM 623 C C . GLN A 1 87 ? 11.385 0.140 -16.867 1.00 86.50 87 GLN A C 1
ATOM 625 O O . GLN A 1 87 ? 10.549 0.005 -17.751 1.00 86.50 87 GLN A O 1
ATOM 630 N N . GLY A 1 88 ? 11.347 1.117 -15.979 1.00 87.69 88 GLY A N 1
ATOM 631 C CA . GLY A 1 88 ? 10.293 2.114 -15.949 1.00 87.69 88 GLY A CA 1
ATOM 632 C C . GLY A 1 88 ? 10.857 3.497 -15.683 1.00 87.69 88 GLY A C 1
ATOM 633 O O . GLY A 1 88 ? 12.074 3.682 -15.602 1.00 87.69 88 GLY A O 1
ATOM 634 N N . GLY A 1 89 ? 9.952 4.457 -15.532 1.00 91.81 89 GLY A N 1
ATOM 635 C CA . GLY A 1 89 ? 10.298 5.777 -15.033 1.00 91.81 89 GLY A CA 1
ATOM 636 C C . GLY A 1 89 ? 10.806 5.725 -13.593 1.00 91.81 89 GLY A C 1
ATOM 637 O O . GLY A 1 89 ? 10.740 4.699 -12.908 1.00 91.81 89 GLY A O 1
ATOM 638 N N . MET A 1 90 ? 11.304 6.865 -13.126 1.00 92.94 90 MET A N 1
ATOM 639 C CA . MET A 1 90 ? 11.865 7.011 -11.789 1.00 92.94 90 MET A CA 1
ATOM 640 C C . MET A 1 90 ? 11.066 8.029 -10.990 1.00 92.94 90 MET A C 1
ATOM 642 O O . MET A 1 90 ? 10.987 9.207 -11.328 1.00 92.94 90 MET A O 1
ATOM 646 N N . LEU A 1 91 ? 10.528 7.576 -9.871 1.00 91.88 91 LEU A N 1
ATOM 647 C CA . LEU A 1 91 ? 9.732 8.360 -8.954 1.00 91.88 91 LEU A CA 1
ATOM 648 C C . LEU A 1 91 ? 10.609 8.714 -7.726 1.00 91.88 91 LEU A C 1
ATOM 650 O O . LEU A 1 91 ? 11.225 7.850 -7.098 1.00 91.88 91 LEU A O 1
ATOM 654 N N . TRP A 1 92 ? 10.775 10.017 -7.454 1.00 91.88 92 TRP A N 1
ATOM 655 C CA . TRP A 1 92 ? 11.775 10.579 -6.513 1.00 91.88 92 TRP A CA 1
ATOM 656 C C . TRP A 1 92 ? 13.224 10.106 -6.739 1.00 91.88 92 TRP A C 1
ATOM 658 O O . TRP A 1 92 ? 14.021 10.086 -5.805 1.00 91.88 92 TRP A O 1
ATOM 668 N N . ASN A 1 93 ? 13.577 9.712 -7.968 1.00 91.94 93 ASN A N 1
ATOM 669 C CA . ASN A 1 93 ? 14.889 9.140 -8.295 1.00 91.94 93 ASN A CA 1
ATOM 670 C C . ASN A 1 93 ? 15.276 7.910 -7.436 1.00 91.94 93 ASN A C 1
ATOM 672 O O . ASN A 1 93 ? 16.455 7.596 -7.289 1.00 91.94 93 ASN A O 1
ATOM 676 N N . ALA A 1 94 ? 14.287 7.208 -6.872 1.00 93.38 94 ALA A N 1
ATOM 677 C CA . ALA A 1 94 ? 14.502 6.016 -6.051 1.00 93.38 94 ALA A CA 1
ATOM 678 C C . ALA A 1 94 ? 13.535 4.872 -6.391 1.00 93.38 94 ALA A C 1
ATOM 680 O O . ALA A 1 94 ? 13.959 3.719 -6.461 1.00 93.38 94 ALA A O 1
ATOM 681 N N . PHE A 1 95 ? 12.259 5.179 -6.616 1.00 94.44 95 PHE A N 1
ATOM 682 C CA . PHE A 1 95 ? 11.205 4.198 -6.873 1.00 94.44 95 PHE A CA 1
ATOM 683 C C . PHE A 1 95 ? 11.069 3.958 -8.374 1.00 94.44 95 PHE A C 1
ATOM 685 O O . PHE A 1 95 ? 10.889 4.910 -9.136 1.00 94.44 95 PHE A O 1
ATOM 692 N N . GLY A 1 96 ? 11.173 2.705 -8.800 1.00 93.69 96 GLY A N 1
ATOM 693 C CA . GLY A 1 96 ? 10.969 2.324 -10.190 1.00 93.69 96 GLY A CA 1
ATOM 694 C C . GLY A 1 96 ? 9.482 2.185 -10.469 1.00 93.69 96 GLY A C 1
ATOM 695 O O . GLY A 1 96 ? 8.758 1.520 -9.729 1.00 93.69 96 GLY A O 1
ATOM 696 N N . VAL A 1 97 ? 9.005 2.840 -11.526 1.00 94.12 97 VAL A N 1
ATOM 697 C CA . VAL A 1 97 ? 7.578 2.869 -11.847 1.00 94.12 97 VAL A CA 1
ATOM 698 C C . VAL A 1 97 ? 7.306 2.456 -13.279 1.00 94.12 97 VAL A C 1
ATOM 700 O O . VAL A 1 97 ? 7.784 3.060 -14.234 1.00 94.12 97 VAL A O 1
ATOM 703 N N . ASN A 1 98 ? 6.474 1.431 -13.422 1.00 94.69 98 ASN A N 1
ATOM 704 C CA . ASN A 1 98 ? 5.826 1.078 -14.676 1.00 94.69 98 ASN A CA 1
ATOM 705 C C . ASN A 1 98 ? 4.292 1.101 -14.496 1.00 94.69 98 ASN A C 1
ATOM 707 O O . ASN A 1 98 ? 3.800 1.251 -13.363 1.00 94.69 98 ASN A O 1
ATOM 711 N N . PRO A 1 99 ? 3.505 0.974 -15.580 1.00 94.12 99 PRO A N 1
ATOM 712 C CA . PRO A 1 99 ? 2.050 1.035 -15.478 1.00 94.12 99 PRO A CA 1
ATOM 713 C C . PRO A 1 99 ? 1.459 -0.057 -14.572 1.00 94.12 99 PRO A C 1
ATOM 715 O O . PRO A 1 99 ? 0.552 0.229 -13.788 1.00 94.12 99 PRO A O 1
ATOM 718 N N . ALA A 1 100 ? 1.998 -1.282 -14.613 1.00 94.62 100 ALA A N 1
ATOM 719 C CA . ALA A 1 100 ? 1.542 -2.386 -13.769 1.00 94.62 100 ALA A CA 1
ATOM 720 C C . ALA A 1 100 ? 1.742 -2.119 -12.271 1.00 94.62 100 ALA A C 1
ATOM 722 O O . ALA A 1 100 ? 0.836 -2.358 -11.471 1.00 94.62 100 ALA A O 1
ATOM 723 N N . MET A 1 101 ? 2.910 -1.609 -11.884 1.00 95.25 101 MET A N 1
ATOM 724 C CA . MET A 1 101 ? 3.250 -1.330 -10.491 1.00 95.25 101 MET A CA 1
ATOM 725 C C . MET A 1 101 ? 2.428 -0.161 -9.945 1.00 95.25 101 MET A C 1
ATOM 727 O O . MET A 1 101 ? 1.891 -0.228 -8.838 1.00 95.25 101 MET A O 1
ATOM 731 N N . SER A 1 102 ? 2.246 0.872 -10.768 1.00 95.81 102 SER A N 1
ATOM 732 C CA . SER A 1 102 ? 1.399 2.025 -10.452 1.00 95.81 102 SER A CA 1
ATOM 733 C C . SER A 1 102 ? -0.049 1.596 -10.212 1.00 95.81 102 SER A C 1
ATOM 735 O O . SER A 1 102 ? -0.660 1.977 -9.212 1.00 95.81 102 SER A O 1
ATOM 737 N N . LEU A 1 103 ? -0.579 0.728 -11.082 1.00 96.12 103 LEU A N 1
ATOM 738 C CA . LEU A 1 103 ? -1.912 0.157 -10.917 1.00 96.12 103 LEU A CA 1
ATOM 739 C C . LEU A 1 103 ? -2.017 -0.676 -9.635 1.00 96.12 103 LEU A C 1
ATOM 741 O O . LEU A 1 103 ? -3.002 -0.549 -8.909 1.00 96.12 103 LEU A O 1
ATOM 745 N N . LEU A 1 104 ? -1.013 -1.502 -9.330 1.00 97.38 104 LEU A N 1
ATOM 746 C CA . LEU A 1 104 ? -0.994 -2.311 -8.113 1.00 97.38 104 LEU A CA 1
ATOM 747 C C . LEU A 1 104 ? -1.087 -1.428 -6.862 1.00 97.38 104 LEU A C 1
ATOM 749 O O . LEU A 1 104 ? -1.915 -1.698 -5.992 1.00 97.38 104 LEU A O 1
ATOM 753 N N . TRP A 1 105 ? -0.315 -0.341 -6.784 1.00 98.25 105 TRP A N 1
ATOM 754 C CA . TRP A 1 105 ? -0.416 0.603 -5.668 1.00 98.25 105 TRP A CA 1
ATOM 755 C C . TRP A 1 105 ? -1.795 1.248 -5.555 1.00 98.25 105 TRP A C 1
ATOM 757 O O . TRP A 1 105 ? -2.333 1.308 -4.450 1.00 98.25 105 TRP A O 1
ATOM 767 N N . VAL A 1 106 ? -2.408 1.655 -6.671 1.00 98.25 106 VAL A N 1
ATOM 768 C CA . VAL A 1 106 ? -3.774 2.203 -6.663 1.00 98.25 106 VAL A CA 1
ATOM 769 C C . VAL A 1 106 ? -4.789 1.168 -6.171 1.00 98.25 106 VAL A C 1
ATOM 771 O O . VAL A 1 106 ? -5.637 1.492 -5.343 1.00 98.25 106 VAL A O 1
ATOM 774 N N . LEU A 1 107 ? -4.702 -0.088 -6.616 1.00 98.44 107 LEU A N 1
ATOM 775 C CA . LEU A 1 107 ? -5.618 -1.147 -6.176 1.00 98.44 107 LEU A CA 1
ATOM 776 C C . LEU A 1 107 ? -5.498 -1.414 -4.670 1.00 98.44 107 LEU A C 1
ATOM 778 O O . LEU A 1 107 ? -6.511 -1.501 -3.973 1.00 98.44 107 LEU A O 1
ATOM 782 N N . LEU A 1 108 ? -4.271 -1.490 -4.149 1.00 98.62 108 LEU A N 1
ATOM 783 C CA . LEU A 1 108 ? -4.034 -1.643 -2.712 1.00 98.62 108 LEU A CA 1
ATOM 784 C C . LEU A 1 108 ? -4.525 -0.425 -1.922 1.00 98.62 108 LEU A C 1
ATOM 786 O O . LEU A 1 108 ? -5.126 -0.581 -0.857 1.00 98.62 108 LEU A O 1
ATOM 790 N N . ALA A 1 109 ? -4.328 0.779 -2.458 1.00 98.56 109 ALA A N 1
ATOM 791 C CA . ALA A 1 109 ? -4.835 2.007 -1.868 1.00 98.56 109 ALA A CA 1
ATOM 792 C C . ALA A 1 109 ? -6.362 2.005 -1.767 1.00 98.56 109 ALA A C 1
ATOM 794 O O . ALA A 1 109 ? -6.901 2.302 -0.706 1.00 98.56 109 ALA A O 1
ATOM 795 N N . VAL A 1 110 ? -7.064 1.613 -2.833 1.00 98.44 110 VAL A N 1
ATOM 796 C CA . VAL A 1 110 ? -8.531 1.514 -2.845 1.00 98.44 110 VAL A CA 1
ATOM 797 C C . VAL A 1 110 ? -9.022 0.557 -1.760 1.00 98.44 110 VAL A C 1
ATOM 799 O O . VAL A 1 110 ? -9.925 0.909 -1.002 1.00 98.44 110 VAL A O 1
ATOM 802 N N . VAL A 1 111 ? -8.397 -0.618 -1.625 1.00 98.44 111 VAL A N 1
ATOM 803 C CA . VAL A 1 111 ? -8.732 -1.574 -0.556 1.00 98.44 111 VAL A CA 1
ATOM 804 C C . VAL A 1 111 ? -8.575 -0.929 0.823 1.00 98.44 111 VAL A C 1
ATOM 806 O O . VAL A 1 111 ? -9.494 -1.002 1.643 1.00 98.44 111 VAL A O 1
ATOM 809 N N . LEU A 1 112 ? -7.444 -0.274 1.090 1.00 98.25 112 LEU A N 1
ATOM 810 C CA . LEU A 1 112 ? -7.183 0.357 2.385 1.00 98.25 112 LEU A CA 1
ATOM 811 C C . LEU A 1 112 ? -8.106 1.545 2.674 1.00 98.25 112 LEU A C 1
ATOM 813 O O . LEU A 1 112 ? -8.578 1.689 3.798 1.00 98.25 112 LEU A O 1
ATOM 817 N N . LEU A 1 113 ? -8.409 2.372 1.676 1.00 97.88 113 LEU A N 1
ATOM 818 C CA . LEU A 1 113 ? -9.279 3.535 1.841 1.00 97.88 113 LEU A CA 1
ATOM 819 C C . LEU A 1 113 ? -10.728 3.110 2.110 1.00 97.88 113 LEU A C 1
ATOM 821 O O . LEU A 1 113 ? -11.342 3.607 3.052 1.00 97.88 113 LEU A O 1
ATOM 825 N N . ILE A 1 114 ? -11.255 2.138 1.357 1.00 97.19 114 ILE A N 1
ATOM 826 C CA . ILE A 1 114 ? -12.608 1.603 1.579 1.00 97.19 114 ILE A CA 1
ATOM 827 C C . ILE A 1 114 ? -12.704 0.958 2.964 1.00 97.19 114 ILE A C 1
ATOM 829 O O . ILE A 1 114 ? -13.624 1.242 3.733 1.00 97.19 114 ILE A O 1
ATOM 833 N N . THR A 1 115 ? -11.746 0.097 3.309 1.00 95.56 115 THR A N 1
ATOM 834 C CA . THR A 1 115 ? -11.777 -0.620 4.590 1.00 95.56 115 THR A CA 1
ATOM 835 C C . THR A 1 115 ? -11.496 0.291 5.787 1.00 95.56 115 THR A C 1
ATOM 837 O O . THR A 1 115 ? -12.087 0.086 6.845 1.00 95.56 115 THR A O 1
ATOM 840 N N . GLY A 1 116 ? -10.657 1.317 5.629 1.00 92.69 116 GLY A N 1
ATOM 841 C CA . GLY A 1 116 ? -10.352 2.319 6.653 1.00 92.69 116 GLY A CA 1
ATOM 842 C C . GLY A 1 116 ? -11.521 3.257 6.965 1.00 92.69 116 GLY A C 1
ATOM 843 O O . GLY A 1 116 ? -11.750 3.580 8.135 1.00 92.69 116 GLY A O 1
ATOM 844 N N . LEU A 1 117 ? -12.288 3.655 5.941 1.00 94.00 117 LEU A N 1
ATOM 845 C CA . LEU A 1 117 ? -13.507 4.458 6.106 1.00 94.00 117 LEU A CA 1
ATOM 846 C C . LEU A 1 117 ? -14.665 3.651 6.704 1.00 94.00 117 LEU A C 1
ATOM 848 O O . LEU A 1 117 ? -15.505 4.231 7.386 1.00 94.00 117 LEU A O 1
ATOM 852 N N . GLY A 1 118 ? -14.682 2.334 6.488 1.00 89.62 118 GLY A N 1
ATOM 853 C CA . GLY A 1 118 ? -15.658 1.416 7.067 1.00 89.62 118 GLY A CA 1
ATOM 854 C C . GLY A 1 118 ? -15.423 1.134 8.555 1.00 89.62 118 GLY A C 1
ATOM 855 O O . GLY A 1 118 ? -15.199 2.034 9.359 1.00 89.62 118 GLY A O 1
ATOM 856 N N . THR A 1 119 ? -15.480 -0.141 8.933 1.00 86.88 119 THR A N 1
ATOM 857 C CA . THR A 1 119 ? -15.435 -0.577 10.338 1.00 86.88 119 THR A CA 1
ATOM 858 C C . THR A 1 119 ? -14.020 -0.936 10.795 1.00 86.88 119 THR A C 1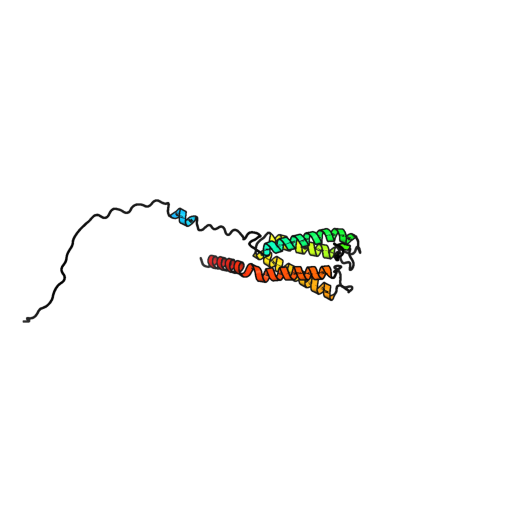
ATOM 860 O O . THR A 1 119 ? -13.163 -1.285 9.986 1.00 86.88 119 THR A O 1
ATOM 863 N N . THR A 1 120 ? -13.786 -0.978 12.111 1.00 86.31 120 THR A N 1
ATOM 864 C CA . THR A 1 120 ? -12.524 -1.472 12.703 1.00 86.31 120 THR A CA 1
ATOM 865 C C . THR A 1 120 ? -12.171 -2.903 12.268 1.00 86.31 120 THR A C 1
ATOM 867 O O . THR A 1 120 ? -11.007 -3.240 12.062 1.00 86.31 120 THR A O 1
ATOM 870 N N . ILE A 1 121 ? -13.174 -3.773 12.102 1.00 87.50 121 ILE A N 1
ATOM 871 C CA . ILE A 1 121 ? -12.955 -5.147 11.619 1.00 87.50 121 ILE A CA 1
ATOM 872 C C . ILE A 1 121 ? -12.553 -5.129 10.140 1.00 87.50 121 ILE A C 1
ATOM 874 O O . ILE A 1 121 ? -11.641 -5.856 9.741 1.00 87.50 121 ILE A O 1
ATOM 878 N N . GLY A 1 122 ? -13.222 -4.293 9.339 1.00 90.75 122 GLY A N 1
ATOM 879 C CA . GLY A 1 122 ? -12.899 -4.087 7.932 1.00 90.75 122 GLY A CA 1
ATOM 880 C C . GLY A 1 122 ? -11.467 -3.594 7.754 1.00 90.75 122 GLY A C 1
ATOM 881 O O . GLY A 1 122 ? -10.698 -4.232 7.039 1.00 90.75 122 GLY A O 1
ATOM 882 N N . SER A 1 123 ? -11.084 -2.523 8.453 1.00 93.06 123 SER A N 1
ATOM 883 C CA . SER A 1 123 ? -9.744 -1.931 8.375 1.00 93.06 123 SER A CA 1
ATOM 884 C C . SER A 1 123 ? -8.650 -2.900 8.814 1.00 93.06 123 SER A C 1
ATOM 886 O O . SER A 1 123 ? -7.626 -3.007 8.148 1.00 93.06 123 SER A O 1
ATOM 888 N N . ARG A 1 124 ? -8.882 -3.696 9.866 1.00 93.62 124 ARG A N 1
ATOM 889 C CA . ARG A 1 124 ? -7.963 -4.769 10.265 1.00 93.62 124 ARG A CA 1
ATOM 890 C C . ARG A 1 124 ? -7.749 -5.787 9.145 1.00 93.62 124 ARG A C 1
ATOM 892 O O . ARG A 1 124 ? -6.616 -6.187 8.888 1.00 93.62 124 ARG A O 1
ATOM 899 N N . ASN A 1 125 ? -8.826 -6.243 8.509 1.00 95.12 125 ASN A N 1
ATOM 900 C CA . ASN A 1 125 ? -8.728 -7.217 7.423 1.00 95.12 125 ASN A CA 1
ATOM 901 C C . ASN A 1 125 ? -8.077 -6.606 6.174 1.00 95.12 125 ASN A C 1
ATOM 903 O O . ASN A 1 125 ? -7.297 -7.287 5.515 1.00 95.12 125 ASN A O 1
ATOM 907 N N . GLY A 1 126 ? -8.341 -5.327 5.889 1.00 97.25 126 GLY A N 1
ATOM 908 C CA . GLY A 1 126 ? -7.662 -4.564 4.841 1.00 97.25 126 GLY A CA 1
ATOM 909 C C . GLY A 1 126 ? -6.157 -4.467 5.090 1.00 97.25 126 GLY A C 1
ATOM 910 O O . GLY A 1 126 ? -5.373 -4.847 4.223 1.00 97.25 126 GLY A O 1
ATOM 911 N N . ASN A 1 127 ? -5.751 -4.066 6.298 1.00 97.50 127 ASN A N 1
ATOM 912 C CA . ASN A 1 127 ? -4.347 -4.017 6.711 1.00 97.50 127 ASN A CA 1
ATOM 913 C C . ASN A 1 127 ? -3.679 -5.391 6.606 1.00 97.50 127 ASN A C 1
ATOM 915 O O . ASN A 1 127 ? -2.571 -5.495 6.092 1.00 97.50 127 ASN A O 1
ATOM 919 N N . LEU A 1 128 ? -4.358 -6.457 7.039 1.00 97.56 128 LEU A N 1
ATOM 920 C CA . LEU A 1 128 ? -3.846 -7.819 6.913 1.00 97.56 128 LEU A CA 1
ATOM 921 C C . LEU A 1 128 ? -3.628 -8.205 5.444 1.00 97.56 128 LEU A C 1
ATOM 923 O O . LEU A 1 128 ? -2.539 -8.641 5.086 1.00 97.56 128 LEU A O 1
ATOM 927 N N . LEU A 1 129 ? -4.648 -8.036 4.599 1.00 98.19 129 LEU A N 1
ATOM 928 C CA . LEU A 1 129 ? -4.593 -8.394 3.182 1.00 98.19 129 LEU A CA 1
ATOM 929 C C . LEU A 1 129 ? -3.481 -7.630 2.459 1.00 98.19 129 LEU A C 1
ATOM 931 O O . LEU A 1 129 ? -2.618 -8.239 1.830 1.00 98.19 129 LEU A O 1
ATOM 935 N N . VAL A 1 130 ? -3.484 -6.302 2.571 1.00 98.56 130 VAL A N 1
ATOM 936 C CA . VAL A 1 130 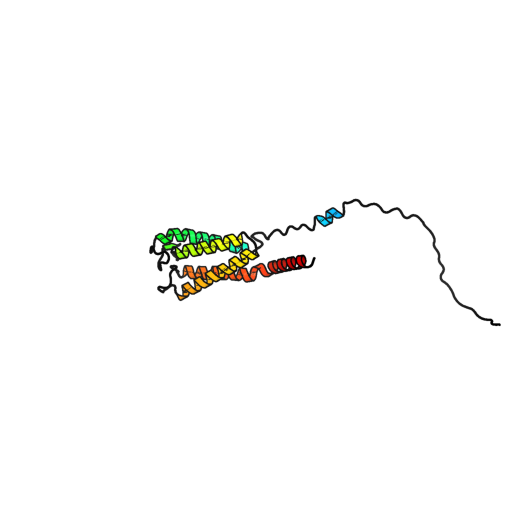? -2.502 -5.453 1.891 1.00 98.56 130 VAL A CA 1
ATOM 937 C C . VAL A 1 130 ? -1.107 -5.659 2.470 1.00 98.56 130 VAL A C 1
ATOM 939 O O . VAL A 1 130 ? -0.143 -5.737 1.713 1.00 98.56 130 VAL A O 1
ATOM 942 N N . GLY A 1 131 ? -0.993 -5.842 3.786 1.00 98.50 131 GLY A N 1
ATOM 943 C CA . GLY A 1 131 ? 0.265 -6.173 4.445 1.00 98.50 131 GLY A CA 1
ATOM 944 C C . GLY A 1 131 ? 0.896 -7.454 3.896 1.00 98.50 131 GLY A C 1
ATOM 945 O O . GLY A 1 131 ? 2.081 -7.454 3.569 1.00 98.50 131 GLY A O 1
ATOM 946 N N . ILE A 1 132 ? 0.103 -8.519 3.712 1.00 98.69 132 ILE A N 1
ATOM 947 C CA . ILE A 1 132 ? 0.573 -9.771 3.094 1.00 98.69 132 ILE A CA 1
ATOM 948 C C . ILE A 1 132 ? 1.063 -9.510 1.669 1.00 98.69 132 ILE A C 1
ATOM 950 O O . ILE A 1 132 ? 2.169 -9.923 1.327 1.00 98.69 132 ILE A O 1
ATOM 954 N N . VAL A 1 133 ? 0.268 -8.820 0.845 1.00 98.69 133 VAL A N 1
ATOM 955 C CA . VAL A 1 133 ? 0.630 -8.552 -0.557 1.00 98.69 133 VAL A CA 1
ATOM 956 C C . VAL A 1 133 ? 1.936 -7.763 -0.651 1.00 98.69 133 VAL A C 1
ATOM 958 O O . VAL A 1 133 ? 2.807 -8.124 -1.439 1.00 98.69 133 VAL A O 1
ATOM 961 N N . LEU A 1 134 ? 2.116 -6.732 0.178 1.00 98.62 134 LEU A N 1
ATOM 962 C CA . LEU A 1 134 ? 3.341 -5.933 0.187 1.00 98.62 134 LEU A CA 1
ATOM 963 C C . LEU A 1 134 ? 4.560 -6.746 0.641 1.00 98.62 134 LEU A C 1
ATOM 965 O O . LEU A 1 134 ? 5.611 -6.663 0.012 1.00 98.62 134 LEU A O 1
ATOM 969 N N . VAL A 1 135 ? 4.432 -7.587 1.670 1.00 98.62 135 VAL A N 1
ATOM 970 C CA . VAL A 1 135 ? 5.535 -8.473 2.081 1.00 98.62 135 VAL A CA 1
ATOM 971 C C . VAL A 1 135 ? 5.890 -9.463 0.970 1.00 98.62 135 VAL A C 1
ATOM 973 O O . VAL A 1 135 ? 7.070 -9.669 0.692 1.00 98.62 135 VAL A O 1
ATOM 976 N N . VAL A 1 136 ? 4.893 -10.040 0.293 1.00 98.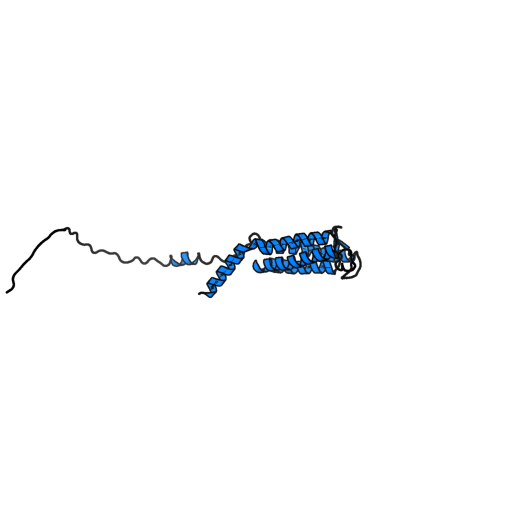62 136 VAL A N 1
ATOM 977 C CA . VAL A 1 136 ? 5.123 -10.919 -0.863 1.00 98.62 136 VAL A CA 1
ATOM 978 C C . VAL A 1 136 ? 5.846 -10.169 -1.981 1.00 98.62 136 VAL A C 1
ATOM 980 O O . VAL A 1 136 ? 6.804 -10.707 -2.534 1.00 98.62 136 VAL A O 1
ATOM 983 N N . MET A 1 137 ? 5.459 -8.923 -2.276 1.00 98.19 137 MET A N 1
ATOM 984 C CA . MET A 1 137 ? 6.149 -8.110 -3.281 1.00 98.19 137 MET A CA 1
ATOM 985 C C . MET A 1 137 ? 7.585 -7.776 -2.893 1.00 98.19 137 MET A C 1
ATOM 987 O O . MET A 1 137 ? 8.465 -7.866 -3.746 1.00 98.19 137 MET A O 1
ATOM 991 N N . ALA A 1 138 ? 7.851 -7.481 -1.620 1.00 98.19 138 ALA A N 1
ATOM 992 C CA . ALA A 1 138 ? 9.211 -7.271 -1.140 1.00 98.19 138 ALA A CA 1
ATOM 993 C C . ALA A 1 138 ? 10.078 -8.522 -1.343 1.00 98.19 138 ALA A C 1
ATOM 995 O O . ALA A 1 138 ? 11.185 -8.433 -1.870 1.00 98.19 138 ALA A O 1
ATOM 996 N N . VAL A 1 139 ? 9.565 -9.702 -0.972 1.00 98.38 139 VAL A N 1
ATOM 997 C CA . VAL A 1 139 ? 10.267 -10.981 -1.168 1.00 98.38 139 VAL A CA 1
ATOM 998 C C . VAL A 1 139 ? 10.512 -11.241 -2.652 1.00 98.38 139 VAL A C 1
ATOM 1000 O O . VAL A 1 139 ? 11.636 -11.559 -3.038 1.00 98.38 139 VAL A O 1
ATOM 1003 N N . TYR A 1 140 ? 9.488 -11.065 -3.488 1.00 97.75 140 TYR A N 1
ATOM 1004 C CA . TYR A 1 140 ? 9.600 -11.191 -4.938 1.00 97.75 140 TYR A CA 1
ATOM 1005 C C . TYR A 1 140 ? 10.674 -10.252 -5.503 1.00 97.75 140 TYR A C 1
ATOM 1007 O O . TYR A 1 140 ? 11.524 -10.690 -6.274 1.00 97.75 140 TYR A O 1
ATOM 1015 N N . GLY A 1 141 ? 10.696 -8.986 -5.089 1.00 96.81 141 GLY A N 1
ATOM 1016 C CA . GLY A 1 141 ? 11.642 -8.005 -5.600 1.00 96.81 141 GLY A CA 1
ATOM 1017 C C . GLY A 1 141 ? 13.075 -8.230 -5.122 1.00 96.81 141 GLY A C 1
ATOM 1018 O O . GLY A 1 141 ? 14.002 -8.135 -5.926 1.00 96.81 141 GLY A O 1
ATOM 1019 N N . PHE A 1 142 ? 13.285 -8.611 -3.859 1.00 97.19 142 PHE A N 1
ATOM 1020 C CA . PHE A 1 142 ? 14.621 -8.982 -3.379 1.00 97.19 142 PHE A CA 1
ATOM 1021 C C . PHE A 1 142 ? 15.145 -10.259 -4.046 1.00 97.19 142 PHE A C 1
ATOM 1023 O O . PHE A 1 142 ? 16.337 -10.344 -4.336 1.00 97.19 142 PHE A O 1
ATOM 1030 N N . ALA A 1 143 ? 14.274 -11.233 -4.322 1.00 96.56 143 ALA A N 1
ATOM 1031 C CA . ALA A 1 143 ? 14.668 -12.486 -4.959 1.00 96.56 143 ALA A CA 1
ATOM 1032 C C . ALA A 1 143 ? 14.890 -12.345 -6.475 1.00 96.56 143 ALA A C 1
ATOM 1034 O O . ALA A 1 143 ? 15.810 -12.951 -7.023 1.00 96.56 143 ALA A O 1
ATOM 1035 N N . LEU A 1 144 ? 14.047 -11.568 -7.162 1.00 94.75 144 LEU A N 1
ATOM 1036 C CA . LEU A 1 144 ? 13.939 -11.578 -8.625 1.00 94.75 144 LEU A CA 1
ATOM 1037 C C . LEU A 1 144 ? 14.205 -10.221 -9.293 1.00 94.75 144 LEU A C 1
ATOM 1039 O O . LEU A 1 144 ? 14.256 -10.169 -10.523 1.00 94.75 144 LEU A O 1
ATOM 1043 N N . GLY A 1 145 ? 14.436 -9.142 -8.540 1.00 90.94 145 GLY A N 1
ATOM 1044 C CA . GLY A 1 145 ? 14.558 -7.770 -9.062 1.00 90.94 145 GLY A CA 1
ATOM 1045 C C . GLY A 1 145 ? 15.658 -7.569 -10.113 1.00 90.94 145 GLY A C 1
ATOM 1046 O O . GLY A 1 145 ? 15.508 -6.771 -11.038 1.00 90.94 145 GLY A O 1
ATOM 1047 N N . ASN A 1 146 ? 16.735 -8.358 -10.040 1.00 90.69 146 ASN A N 1
ATOM 1048 C CA . ASN A 1 146 ? 17.849 -8.310 -10.995 1.00 90.69 146 ASN A CA 1
ATOM 1049 C C . ASN A 1 146 ? 17.677 -9.252 -12.201 1.00 90.69 146 ASN A C 1
ATOM 1051 O O . ASN A 1 146 ? 18.559 -9.333 -13.060 1.00 90.69 146 ASN A O 1
ATOM 1055 N N . THR A 1 147 ? 16.545 -9.947 -12.305 1.00 92.12 147 THR A N 1
ATOM 1056 C CA . THR A 1 147 ? 16.269 -10.946 -13.348 1.00 92.12 147 THR A CA 1
ATOM 1057 C C . THR A 1 147 ? 15.247 -10.442 -14.369 1.00 92.12 147 THR A C 1
ATOM 1059 O O . THR A 1 147 ? 14.610 -9.406 -14.179 1.00 92.12 147 THR A O 1
ATOM 1062 N N . SER A 1 148 ? 15.070 -11.178 -15.472 1.00 90.19 148 SER A N 1
ATOM 1063 C CA . SER A 1 148 ? 14.005 -10.912 -16.454 1.00 90.19 148 SER A CA 1
ATOM 1064 C C . SER A 1 148 ? 12.599 -11.056 -15.869 1.00 90.19 148 SER A C 1
ATOM 1066 O O . SER A 1 148 ? 11.650 -10.559 -16.464 1.00 90.19 148 SER A O 1
ATOM 1068 N N . ALA A 1 149 ? 12.459 -11.697 -14.705 1.00 92.31 149 ALA A N 1
ATOM 1069 C CA . ALA A 1 149 ? 11.177 -11.867 -14.048 1.00 92.31 149 ALA A CA 1
ATOM 1070 C C . ALA A 1 149 ? 10.671 -10.591 -13.359 1.00 92.31 149 ALA A C 1
ATOM 1072 O O . ALA A 1 149 ? 9.518 -10.610 -12.950 1.00 92.31 149 ALA A O 1
ATOM 1073 N N . ASN A 1 150 ? 11.471 -9.518 -13.226 1.00 93.12 150 ASN A N 1
ATOM 1074 C CA . ASN A 1 150 ? 11.064 -8.238 -12.625 1.00 93.12 150 ASN A CA 1
ATOM 1075 C C . ASN A 1 150 ? 10.130 -7.447 -13.556 1.00 93.12 150 ASN A C 1
ATOM 1077 O O . ASN A 1 150 ? 10.558 -6.513 -14.220 1.00 93.12 150 ASN A O 1
ATOM 1081 N N . VAL A 1 151 ? 8.855 -7.823 -13.608 1.00 93.50 151 VAL A N 1
ATOM 1082 C CA . VAL A 1 151 ? 7.837 -7.217 -14.489 1.00 93.50 151 VAL A CA 1
ATOM 1083 C C . VAL A 1 151 ? 7.193 -5.951 -13.914 1.00 93.50 151 VAL A C 1
ATOM 1085 O O . VAL A 1 151 ? 6.274 -5.393 -14.509 1.00 93.50 151 VAL A O 1
ATOM 1088 N N . PHE A 1 152 ? 7.647 -5.517 -12.739 1.00 94.00 152 PHE A N 1
ATOM 1089 C CA . PHE A 1 152 ? 7.134 -4.358 -12.004 1.00 94.00 152 PHE A CA 1
ATOM 1090 C C . PHE A 1 152 ? 8.168 -3.231 -11.882 1.00 94.00 152 PHE A C 1
ATOM 1092 O O . PHE A 1 152 ? 7.930 -2.264 -11.168 1.00 94.00 152 PHE A O 1
ATOM 1099 N N . ALA A 1 153 ? 9.316 -3.364 -12.555 1.00 94.12 153 ALA A N 1
ATOM 1100 C CA . ALA A 1 153 ? 10.435 -2.428 -12.475 1.00 94.12 153 ALA A CA 1
ATOM 1101 C C . ALA A 1 153 ? 10.909 -2.131 -11.036 1.00 94.12 153 ALA A C 1
ATOM 1103 O O . ALA A 1 153 ? 11.372 -1.034 -10.744 1.00 94.12 153 ALA A O 1
ATOM 1104 N N . LEU A 1 154 ? 10.827 -3.122 -10.140 1.00 95.12 154 LEU A N 1
ATOM 1105 C CA . LEU A 1 154 ? 11.158 -2.953 -8.725 1.00 95.12 154 LEU A CA 1
ATOM 1106 C C . LEU A 1 154 ? 12.630 -2.600 -8.523 1.00 95.12 154 LEU A C 1
ATOM 1108 O O . LEU A 1 154 ? 13.518 -3.313 -9.004 1.00 95.12 154 LEU A O 1
ATOM 1112 N N . THR A 1 155 ? 12.876 -1.560 -7.733 1.00 95.25 155 THR A N 1
ATOM 1113 C CA . THR A 1 155 ? 14.197 -1.192 -7.227 1.00 95.25 155 THR A CA 1
ATOM 1114 C C . THR A 1 155 ? 14.389 -1.668 -5.788 1.00 95.25 155 THR A C 1
ATOM 1116 O O . THR A 1 155 ? 13.478 -2.161 -5.121 1.00 95.25 155 THR A O 1
ATOM 1119 N N . PHE A 1 156 ? 15.602 -1.486 -5.261 1.00 95.94 156 PHE A N 1
ATOM 1120 C CA . PHE A 1 156 ? 15.859 -1.698 -3.838 1.00 95.94 156 PHE A CA 1
ATOM 1121 C C . PHE A 1 156 ? 14.943 -0.844 -2.943 1.00 95.94 156 PHE A C 1
ATOM 1123 O O . PHE A 1 156 ? 14.469 -1.332 -1.916 1.00 95.94 156 PHE A O 1
ATOM 1130 N N . ALA A 1 157 ? 14.683 0.410 -3.332 1.00 96.62 157 ALA A N 1
ATOM 1131 C CA . ALA A 1 157 ? 13.842 1.317 -2.559 1.00 96.62 157 ALA A CA 1
ATOM 1132 C C . ALA A 1 157 ? 12.382 0.846 -2.533 1.00 96.62 157 ALA A C 1
ATOM 1134 O O . ALA A 1 157 ? 11.773 0.857 -1.463 1.00 96.62 157 ALA A O 1
ATOM 1135 N N . ASP A 1 158 ? 11.858 0.361 -3.666 1.00 97.00 158 ASP A N 1
ATOM 1136 C CA . ASP A 1 158 ? 10.522 -0.241 -3.736 1.00 97.00 158 ASP A CA 1
ATOM 1137 C C . ASP A 1 158 ? 10.401 -1.413 -2.758 1.00 97.00 158 ASP A C 1
ATOM 1139 O O . ASP A 1 158 ? 9.510 -1.434 -1.908 1.00 97.00 158 ASP A O 1
ATOM 1143 N N . ASN A 1 159 ? 11.356 -2.344 -2.816 1.00 97.94 159 ASN A N 1
ATOM 1144 C CA . ASN A 1 159 ? 11.338 -3.560 -2.003 1.00 97.94 159 ASN A CA 1
ATOM 1145 C C . ASN A 1 159 ? 11.405 -3.250 -0.505 1.00 97.94 159 ASN A C 1
ATOM 1147 O O . ASN A 1 159 ? 10.678 -3.843 0.295 1.00 97.94 159 ASN A O 1
ATOM 1151 N N . LEU A 1 160 ? 12.265 -2.304 -0.116 1.00 98.00 160 LEU A N 1
ATOM 1152 C CA . LEU A 1 160 ? 12.387 -1.875 1.273 1.00 98.00 160 LEU A CA 1
ATOM 1153 C C . LEU A 1 160 ? 11.108 -1.183 1.759 1.00 98.00 160 LEU A C 1
ATOM 1155 O O . LEU A 1 160 ? 10.642 -1.457 2.865 1.00 98.00 160 LEU A O 1
ATOM 1159 N N . PHE A 1 161 ? 10.516 -0.323 0.931 1.00 97.62 161 PHE A N 1
ATOM 1160 C CA . PHE A 1 161 ? 9.246 0.326 1.238 1.00 97.62 161 PHE A CA 1
ATOM 1161 C C . PHE A 1 161 ? 8.121 -0.698 1.427 1.00 97.62 161 PHE A C 1
ATOM 1163 O O . PHE A 1 161 ? 7.429 -0.656 2.447 1.00 97.62 161 PHE A O 1
ATOM 1170 N N . HIS A 1 162 ? 7.969 -1.661 0.508 1.00 98.44 162 HIS A N 1
ATOM 1171 C CA . HIS A 1 162 ? 6.961 -2.717 0.635 1.00 98.44 162 HIS A CA 1
ATOM 1172 C C . HIS A 1 162 ? 7.182 -3.563 1.891 1.00 98.44 162 HIS A C 1
ATOM 1174 O O . HIS A 1 162 ? 6.216 -3.876 2.584 1.00 98.44 162 HIS A O 1
ATOM 1180 N N . ALA A 1 163 ? 8.434 -3.878 2.236 1.00 98.50 163 ALA A N 1
ATOM 1181 C CA . ALA A 1 163 ? 8.754 -4.623 3.450 1.00 98.50 163 ALA A CA 1
ATOM 1182 C C . ALA A 1 163 ? 8.338 -3.860 4.716 1.00 98.50 163 ALA A C 1
ATOM 1184 O O . ALA A 1 163 ? 7.633 -4.412 5.559 1.00 98.50 163 ALA A O 1
ATOM 1185 N N . ILE A 1 164 ? 8.737 -2.589 4.843 1.00 98.38 164 ILE A N 1
ATOM 1186 C CA . ILE A 1 164 ? 8.442 -1.774 6.029 1.00 98.38 164 ILE A CA 1
ATOM 1187 C C . ILE A 1 164 ? 6.934 -1.570 6.174 1.00 98.38 164 ILE A C 1
ATOM 1189 O O . ILE A 1 164 ? 6.368 -1.885 7.221 1.00 98.38 164 ILE A O 1
ATOM 1193 N N . VAL A 1 165 ? 6.268 -1.080 5.125 1.00 98.38 165 VAL A N 1
ATOM 1194 C CA . VAL A 1 165 ? 4.825 -0.806 5.168 1.00 98.38 165 VAL A CA 1
ATOM 1195 C C . VAL A 1 165 ? 4.042 -2.098 5.376 1.00 98.38 165 VAL A C 1
ATOM 1197 O O . VAL A 1 165 ? 3.135 -2.138 6.207 1.00 98.38 165 VAL A O 1
ATOM 1200 N N . GLY A 1 166 ? 4.424 -3.172 4.681 1.00 98.38 166 GLY A N 1
ATOM 1201 C CA . GLY A 1 166 ? 3.793 -4.477 4.813 1.00 98.38 166 GLY A CA 1
ATOM 1202 C C . GLY A 1 166 ? 3.867 -5.011 6.240 1.00 98.38 166 GLY A C 1
ATOM 1203 O O . GLY A 1 166 ? 2.842 -5.355 6.825 1.00 98.38 166 GLY A O 1
ATOM 1204 N N . VAL A 1 167 ? 5.056 -5.003 6.849 1.00 98.06 167 VAL A N 1
ATOM 1205 C CA . VAL A 1 167 ? 5.243 -5.451 8.236 1.00 98.06 167 VAL A CA 1
ATOM 1206 C C . VAL A 1 167 ? 4.459 -4.582 9.217 1.00 98.06 167 VAL A C 1
ATOM 1208 O O . VAL A 1 167 ? 3.796 -5.129 10.096 1.00 98.06 167 VAL A O 1
ATOM 1211 N N . VAL A 1 168 ? 4.475 -3.254 9.066 1.00 97.69 168 VAL A N 1
ATOM 1212 C CA . VAL A 1 168 ? 3.714 -2.349 9.945 1.00 97.69 168 VAL A CA 1
ATOM 1213 C C . VAL A 1 168 ? 2.214 -2.647 9.871 1.00 97.69 168 VAL A C 1
ATOM 1215 O O . VAL A 1 168 ? 1.581 -2.815 10.912 1.00 97.69 168 VAL A O 1
ATOM 1218 N N . LEU A 1 169 ? 1.652 -2.810 8.669 1.00 97.50 169 LEU A N 1
ATOM 1219 C CA . LEU A 1 169 ? 0.241 -3.170 8.489 1.00 97.50 169 LEU A CA 1
ATOM 1220 C C . LEU A 1 169 ? -0.105 -4.508 9.156 1.00 97.50 169 LEU A C 1
ATOM 1222 O O . LEU A 1 169 ? -1.119 -4.609 9.850 1.00 97.50 169 LEU A O 1
ATOM 1226 N N . LEU A 1 170 ? 0.751 -5.522 8.998 1.00 97.25 170 LEU A N 1
ATOM 1227 C CA . LEU A 1 170 ? 0.563 -6.827 9.633 1.00 97.25 170 LEU A CA 1
ATOM 1228 C C . LEU A 1 170 ? 0.603 -6.726 11.159 1.00 97.25 170 LEU A C 1
ATOM 1230 O O . LEU A 1 170 ? -0.299 -7.225 11.836 1.00 97.25 170 LEU A O 1
ATOM 1234 N N . LEU A 1 171 ? 1.617 -6.061 11.714 1.00 94.69 171 LEU A N 1
ATOM 1235 C CA . LEU A 1 171 ? 1.759 -5.888 13.159 1.00 94.69 171 LEU A CA 1
ATOM 1236 C C . LEU A 1 171 ? 0.550 -5.160 13.752 1.00 94.69 171 LEU A C 1
ATOM 1238 O O . LEU A 1 171 ? 0.013 -5.601 14.770 1.00 94.69 171 LEU A 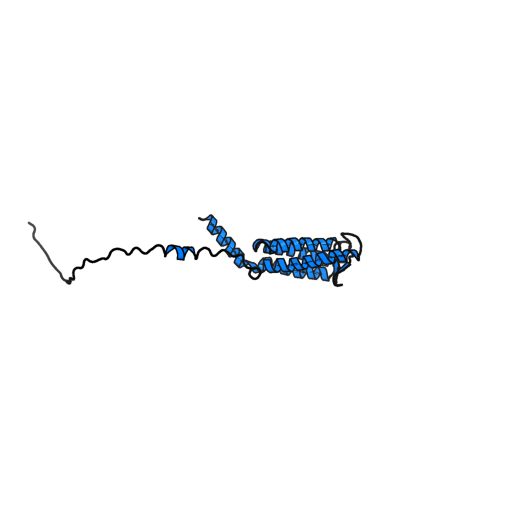O 1
ATOM 1242 N N . THR A 1 172 ? 0.055 -4.111 13.096 1.00 93.25 172 THR A N 1
ATOM 1243 C CA . THR A 1 172 ? -1.147 -3.394 13.538 1.00 93.25 172 THR A CA 1
ATOM 1244 C C . THR A 1 172 ? -2.399 -4.267 13.443 1.00 93.25 172 THR A C 1
ATOM 1246 O O . THR A 1 172 ? -3.206 -4.283 14.379 1.00 93.25 172 THR A O 1
ATOM 1249 N N . ALA A 1 173 ? -2.530 -5.076 12.388 1.00 91.31 173 ALA A N 1
ATOM 1250 C CA . ALA A 1 173 ? -3.647 -6.005 12.239 1.00 91.31 173 ALA A CA 1
ATOM 1251 C C . ALA A 1 173 ? -3.666 -7.104 13.324 1.00 91.31 173 ALA A C 1
ATOM 1253 O O . ALA A 1 173 ? -4.739 -7.538 13.761 1.00 91.31 173 ALA A O 1
ATOM 1254 N N . PHE A 1 174 ? -2.503 -7.566 13.796 1.00 88.19 174 PHE A N 1
ATOM 1255 C CA . PHE A 1 174 ? -2.407 -8.593 14.845 1.00 88.19 174 PHE A CA 1
ATOM 1256 C C . PHE A 1 174 ? -2.401 -8.039 16.278 1.00 88.19 174 PHE A C 1
ATOM 1258 O O . PHE A 1 174 ? -2.851 -8.727 17.205 1.00 88.19 174 PHE A O 1
ATOM 1265 N N . GLY A 1 175 ? -1.859 -6.836 16.469 1.00 76.25 175 GLY A N 1
ATOM 1266 C CA . GLY A 1 175 ? -1.535 -6.283 17.781 1.00 76.25 175 GLY A CA 1
ATOM 1267 C C . GLY A 1 175 ? -2.539 -5.267 18.314 1.00 76.25 175 GLY A C 1
ATOM 1268 O O . GLY A 1 175 ? -2.880 -5.327 19.491 1.00 76.25 175 GLY A O 1
ATOM 1269 N N . ALA A 1 176 ? -3.037 -4.359 17.472 1.00 72.19 176 ALA A N 1
ATOM 1270 C CA . ALA A 1 176 ? -3.594 -3.101 17.973 1.00 72.19 176 ALA A CA 1
ATOM 1271 C C . ALA A 1 176 ? -5.062 -3.160 18.439 1.00 72.19 176 ALA A C 1
ATOM 1273 O O . ALA A 1 176 ? -5.458 -2.352 19.266 1.00 72.19 176 ALA A O 1
ATOM 1274 N N . ASP A 1 177 ? -5.866 -4.119 17.962 1.00 62.16 177 ASP A N 1
ATOM 1275 C CA . ASP A 1 177 ? -7.316 -4.184 18.249 1.00 62.16 177 ASP A CA 1
ATOM 1276 C C . ASP A 1 177 ? -7.741 -5.455 19.015 1.00 62.16 177 ASP A C 1
ATOM 1278 O O . ASP A 1 177 ? -8.879 -5.923 18.910 1.00 62.16 177 ASP A O 1
ATOM 1282 N N . ARG A 1 178 ? -6.843 -6.059 19.809 1.00 64.56 178 ARG A N 1
ATOM 1283 C CA . ARG A 1 178 ? -7.181 -7.285 20.564 1.00 64.56 178 ARG A CA 1
ATOM 1284 C C . ARG A 1 178 ? -8.296 -7.074 21.588 1.00 64.56 178 ARG A C 1
ATOM 1286 O O . ARG A 1 178 ? -9.119 -7.969 21.768 1.00 64.56 178 ARG A O 1
ATOM 1293 N N . GLU A 1 179 ? -8.325 -5.925 22.249 1.00 60.56 179 GLU A N 1
ATOM 1294 C CA . GLU A 1 179 ? -9.296 -5.622 23.307 1.00 60.56 179 GLU A CA 1
ATOM 1295 C C . GLU A 1 179 ? -10.656 -5.228 22.722 1.00 60.56 179 GLU A C 1
ATOM 1297 O O . GLU A 1 179 ? -11.687 -5.769 23.122 1.00 60.56 179 GLU A O 1
ATOM 1302 N N . ASN A 1 180 ? -10.648 -4.406 21.672 1.00 60.62 180 ASN A N 1
ATOM 1303 C CA . ASN A 1 180 ? -11.851 -3.947 20.981 1.00 60.62 180 ASN A CA 1
ATOM 1304 C C . ASN A 1 180 ? -12.622 -5.108 20.311 1.00 60.62 180 ASN A C 1
ATOM 1306 O O . ASN A 1 180 ? -13.844 -5.209 20.398 1.00 60.62 180 ASN A O 1
ATOM 1310 N N . ILE A 1 181 ? -11.909 -6.077 19.717 1.00 62.34 181 ILE A N 1
ATOM 1311 C CA . ILE A 1 181 ? -12.533 -7.268 19.109 1.00 62.34 181 ILE A CA 1
ATOM 1312 C C . ILE A 1 181 ? -13.138 -8.205 20.164 1.00 62.34 181 ILE A C 1
ATOM 1314 O O . ILE A 1 181 ? -14.164 -8.841 19.906 1.00 62.34 181 ILE A O 1
ATOM 1318 N N . ARG A 1 182 ? -12.522 -8.313 21.348 1.00 63.44 182 ARG A N 1
ATOM 1319 C CA . ARG A 1 182 ? -13.073 -9.110 22.456 1.00 63.44 182 ARG A CA 1
ATOM 1320 C C . ARG A 1 182 ? -14.375 -8.505 22.967 1.00 63.44 182 ARG A C 1
ATOM 1322 O O . ARG A 1 182 ? -15.323 -9.258 23.170 1.00 63.44 182 ARG A O 1
ATOM 1329 N N . ALA A 1 183 ? -14.432 -7.179 23.086 1.00 60.91 183 ALA A N 1
ATOM 1330 C CA . ALA A 1 183 ? -15.645 -6.466 23.468 1.00 60.91 183 ALA A CA 1
ATOM 1331 C C . ALA A 1 183 ? -16.785 -6.721 22.465 1.00 60.91 183 ALA A C 1
ATOM 1333 O O . ALA A 1 183 ? -17.816 -7.255 22.860 1.00 60.91 183 ALA A O 1
ATOM 1334 N N . ILE A 1 184 ? -16.562 -6.496 21.162 1.00 62.25 184 ILE A N 1
ATOM 1335 C CA . ILE A 1 184 ? -17.586 -6.692 20.111 1.00 62.25 184 ILE A CA 1
ATOM 1336 C C . ILE A 1 184 ? -18.104 -8.142 20.057 1.00 62.25 184 ILE A C 1
ATOM 1338 O O . ILE A 1 184 ? -19.301 -8.385 19.884 1.00 62.25 184 ILE A O 1
ATOM 1342 N N . ARG A 1 185 ? -17.215 -9.137 20.196 1.00 63.91 185 ARG A N 1
ATOM 1343 C CA . ARG A 1 185 ? -17.617 -10.556 20.230 1.00 63.91 185 ARG A CA 1
ATOM 1344 C C . ARG A 1 185 ? -18.405 -10.908 21.490 1.00 63.91 185 ARG A C 1
ATOM 1346 O O . ARG A 1 185 ? -19.280 -11.765 21.415 1.00 63.91 185 ARG A O 1
ATOM 1353 N N . GLY A 1 186 ? -18.095 -10.266 22.616 1.00 64.75 186 GLY A N 1
ATOM 1354 C CA . GLY A 1 186 ? -18.860 -10.384 23.854 1.00 64.75 186 GLY A CA 1
ATOM 1355 C C . GLY A 1 186 ? -20.284 -9.860 23.683 1.00 64.75 186 GLY A C 1
ATOM 1356 O O . GLY A 1 186 ? -21.226 -10.588 23.978 1.00 64.75 186 GLY A O 1
ATOM 1357 N N . SER A 1 187 ? -20.440 -8.664 23.109 1.00 60.25 187 SER A N 1
ATOM 1358 C CA . SER A 1 187 ? -21.742 -8.023 22.866 1.00 60.25 187 SER A CA 1
ATOM 1359 C C . SER A 1 187 ? -22.660 -8.880 21.991 1.00 60.25 187 SER A C 1
ATOM 1361 O O . SER A 1 187 ? -23.785 -9.174 22.376 1.00 60.25 187 SER A O 1
ATOM 1363 N N . ARG A 1 188 ? -22.156 -9.380 20.852 1.00 61.59 188 ARG A N 1
ATOM 1364 C CA . ARG A 1 188 ? -22.949 -10.209 19.923 1.00 61.59 188 ARG A CA 1
ATOM 1365 C C . ARG A 1 188 ? -23.396 -11.542 20.537 1.00 61.59 188 ARG A C 1
ATOM 1367 O O . ARG A 1 188 ? -24.374 -12.123 20.089 1.00 61.59 188 ARG A O 1
ATOM 1374 N N . ARG A 1 189 ? -22.667 -12.061 21.528 1.00 65.75 189 ARG A N 1
ATOM 1375 C CA . ARG A 1 189 ? -23.038 -13.306 22.212 1.00 65.75 189 ARG A CA 1
ATOM 1376 C C . ARG A 1 189 ? -24.196 -13.098 23.188 1.00 65.75 189 ARG A C 1
ATOM 1378 O O . ARG A 1 189 ? -24.954 -14.036 23.380 1.00 65.75 189 ARG A O 1
ATOM 1385 N N . MET A 1 190 ? -24.323 -11.897 23.755 1.00 60.09 190 MET A N 1
ATOM 1386 C CA . MET A 1 190 ? -25.413 -11.549 24.669 1.00 60.09 190 MET A CA 1
ATOM 1387 C C . MET A 1 190 ? -26.744 -11.389 23.921 1.00 60.09 190 MET A C 1
ATOM 1389 O O . MET A 1 190 ? -27.740 -11.927 24.386 1.00 60.09 190 MET A O 1
ATOM 1393 N N . ASP A 1 191 ? -26.743 -10.781 22.728 1.00 58.53 191 ASP A N 1
ATOM 1394 C CA . ASP A 1 191 ? -27.949 -10.623 21.885 1.00 58.53 191 ASP A CA 1
ATOM 1395 C C . ASP A 1 191 ? -28.571 -11.947 21.414 1.00 58.53 191 ASP A C 1
ATOM 1397 O O . ASP A 1 191 ? -29.743 -11.992 21.067 1.00 58.53 191 ASP A O 1
ATOM 1401 N N . VAL A 1 192 ? -27.798 -13.035 21.362 1.00 61.81 192 VAL A N 1
ATOM 1402 C CA . VAL A 1 192 ? -28.288 -14.355 20.910 1.00 61.81 192 VAL A CA 1
ATOM 1403 C C . VAL A 1 192 ? -28.899 -15.165 22.063 1.00 61.81 192 VAL A C 1
ATOM 1405 O O . VAL A 1 192 ? -29.518 -16.201 21.838 1.00 61.81 192 VAL A O 1
ATOM 1408 N N . THR A 1 193 ? -28.705 -14.725 23.307 1.00 60.22 193 THR A N 1
ATOM 1409 C CA . THR A 1 193 ? -29.158 -15.429 24.519 1.00 60.22 193 THR A CA 1
ATOM 1410 C C . THR A 1 193 ? -30.374 -14.797 25.200 1.00 60.22 193 THR A C 1
ATOM 1412 O O . THR A 1 193 ? -30.795 -15.309 26.237 1.00 60.22 193 THR A O 1
ATOM 1415 N N . VAL A 1 194 ? -30.929 -13.723 24.631 1.00 50.38 194 VAL A N 1
ATOM 1416 C CA . VAL A 1 194 ? -32.180 -13.069 25.058 1.00 50.38 194 VAL A CA 1
ATOM 1417 C C . VAL A 1 194 ? -33.260 -13.349 24.021 1.00 50.38 194 VAL A C 1
ATOM 1419 O O . VAL A 1 194 ? -34.413 -13.587 24.438 1.00 50.38 194 VAL A O 1
#

Secondary structure (DSSP, 8-state):
---------------------PPPP----TTHHHHHHTTS-----PPPTTT-HHHHHHHHHHHHHHHHHHHHHHHGGGS---TT-SS-EEETTTEEE-HHHHHHHHHHHHHHHHHHHS-HHHHHHHHHHHHHHHHHHHHHHHHHTTSTT-TT---HHHHHHHHHHHHHHHHHHHHTTHHHHHHHHHHHHHHT--